Protein AF-A0A524CPV0-F1 (afdb_monomer)

Solvent-accessible surface area (backbone atoms only — not comparable to full-atom values): 11062 Å² total; per-residue (Å²): 142,89,90,73,69,75,62,56,61,56,50,55,53,49,52,54,52,52,51,53,51,54,52,50,52,50,54,50,50,54,52,50,51,52,52,53,50,51,51,52,55,52,51,60,71,55,49,36,41,28,44,45,95,87,74,49,81,40,80,64,57,71,67,57,53,31,51,49,45,33,73,59,44,66,49,53,72,68,60,28,48,54,52,38,51,54,44,51,52,50,51,47,72,65,69,54,68,67,39,42,65,68,58,52,46,52,49,47,39,52,51,30,48,78,70,69,35,55,70,40,26,50,55,60,51,82,81,66,77,59,66,68,61,53,48,44,44,73,74,73,44,78,87,86,46,97,84,61,71,91,43,74,65,52,53,51,50,52,54,49,29,51,33,34,34,50,46,34,48,63,68,71,41,51,78,64,57,34,45,35,39,76,72,64,78,39,85,76,81,68,47,51,110

pLDDT: mean 80.98, std 14.91, range [44.5, 97.94]

Nearest PDB structures (foldseek):
  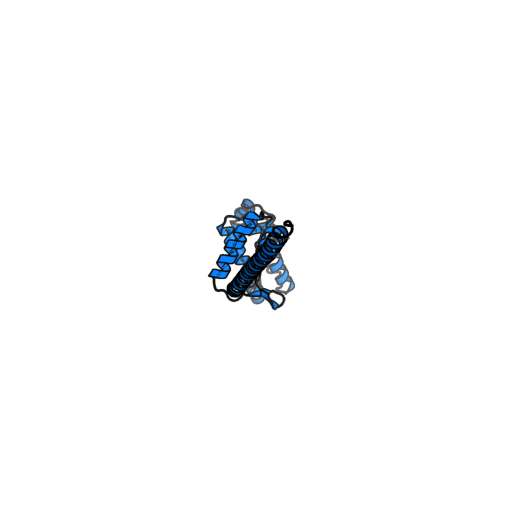7p3q-assembly1_A  TM=7.622E-01  e=7.098E-03  Streptomyces coelicolor A3(2)
  8p2c-assembly1_C  TM=4.695E-01  e=2.836E-04  Segatella copri
  5olk-assembly1_D  TM=5.470E-01  e=2.472E-03  Leeuwenhoekiella blandensis MED217

Radius of gyration: 30.51 Å; Cα contacts (8 Å, |Δi|>4): 135; chains: 1; bounding box: 68×46×102 Å

Mean predicted aligned error: 12.58 Å

Foldseek 3Di:
DDDDPPPVVVVVVVVVVVVVVVVVVVVVVVVVVVVVVVVVVVVQVLFAWEQEPVRDTDTDDLVVQLVCLCVQQVDDSVVSVVLSVVLRVCRSVVPDRYHYPVRSLVSSLVSCVVVVVVLSSLSSDDFFDDPVVLVCCVPVNDPPDPPDDSDPVSSVLVRLLSSLLSCCLSPVDDPVRSVCCVVVVDPDPPSSD

Structure (mmCIF, N/CA/C/O backbone):
data_AF-A0A524CPV0-F1
#
_entry.id   AF-A0A524CPV0-F1
#
loop_
_atom_site.group_PDB
_atom_site.id
_atom_site.type_symbol
_atom_site.label_atom_id
_atom_site.label_alt_id
_atom_site.label_comp_id
_atom_site.label_asym_id
_atom_site.label_entity_id
_atom_site.label_seq_id
_atom_site.pdbx_PDB_ins_code
_atom_site.Cartn_x
_atom_site.Cartn_y
_atom_site.Cartn_z
_atom_site.occupancy
_atom_site.B_iso_or_equiv
_atom_site.auth_seq_id
_atom_site.auth_comp_id
_atom_site.auth_asym_id
_atom_site.auth_atom_id
_atom_site.pdbx_PDB_model_num
ATOM 1 N N . MET A 1 1 ? -42.363 32.322 75.147 1.00 44.50 1 MET A N 1
ATOM 2 C CA . MET A 1 1 ? -41.280 31.380 74.789 1.00 44.50 1 MET A CA 1
ATOM 3 C C . MET A 1 1 ? -41.811 30.472 73.700 1.00 44.50 1 MET A C 1
ATOM 5 O O . MET A 1 1 ? -42.771 29.790 74.004 1.00 44.50 1 MET A O 1
ATOM 9 N N . ASN A 1 2 ? -41.308 30.549 72.462 1.00 46.34 2 ASN A N 1
ATOM 10 C CA . ASN A 1 2 ? -41.361 29.495 71.426 1.00 46.34 2 ASN A CA 1
ATOM 11 C C . ASN A 1 2 ? -40.949 30.107 70.079 1.00 46.34 2 ASN A C 1
ATOM 13 O O . ASN A 1 2 ? -41.699 30.888 69.506 1.00 46.34 2 ASN A O 1
ATOM 17 N N . GLY A 1 3 ? -39.752 29.781 69.579 1.00 48.81 3 GLY A N 1
ATOM 18 C CA . GLY A 1 3 ? -39.298 30.312 68.287 1.00 48.81 3 GLY A CA 1
ATOM 19 C C . GLY A 1 3 ? -37.963 29.802 67.737 1.00 48.81 3 GLY A C 1
ATOM 20 O O . GLY A 1 3 ? -37.448 30.411 66.809 1.00 48.81 3 GLY A O 1
ATOM 21 N N . LEU A 1 4 ? -37.377 28.720 68.271 1.00 49.88 4 LEU A N 1
ATOM 22 C CA . LEU A 1 4 ? -36.038 28.260 67.847 1.00 49.88 4 LEU A CA 1
ATOM 23 C C . LEU A 1 4 ? -35.963 26.821 67.302 1.00 49.88 4 LEU A C 1
ATOM 25 O O . LEU A 1 4 ? -34.918 26.430 66.793 1.00 49.88 4 LEU A O 1
ATOM 29 N N . LEU A 1 5 ? -37.051 26.044 67.313 1.00 52.97 5 LEU A N 1
ATOM 30 C CA . LEU A 1 5 ? -37.027 24.642 66.858 1.00 52.97 5 LEU A CA 1
ATOM 31 C C . LEU A 1 5 ? -37.153 24.370 65.334 1.00 52.97 5 LEU A C 1
ATOM 33 O O . LEU A 1 5 ? -36.622 23.346 64.907 1.00 52.97 5 LEU A O 1
ATOM 37 N N . PRO A 1 6 ? -37.749 25.215 64.460 1.00 53.03 6 PRO A N 1
ATOM 38 C CA . PRO A 1 6 ? -37.909 24.839 63.043 1.00 53.03 6 PRO A CA 1
ATOM 39 C C . PRO A 1 6 ? -36.618 24.885 62.203 1.00 53.03 6 PRO A C 1
ATOM 41 O O . PRO A 1 6 ? -36.512 24.203 61.184 1.00 53.03 6 PRO A O 1
ATOM 44 N N . ARG A 1 7 ? -35.622 25.692 62.601 1.00 49.78 7 ARG A N 1
ATOM 45 C CA . ARG A 1 7 ? -34.433 25.969 61.769 1.00 49.78 7 ARG A CA 1
ATOM 46 C C . ARG A 1 7 ? -33.365 24.873 61.850 1.00 49.78 7 ARG A C 1
ATOM 48 O O . ARG A 1 7 ? -32.781 24.540 60.822 1.00 49.78 7 ARG A O 1
ATOM 55 N N . LEU A 1 8 ? -33.164 24.263 63.021 1.00 45.78 8 LEU A N 1
ATOM 56 C CA . LEU A 1 8 ? -32.175 23.192 63.228 1.00 45.78 8 LEU A CA 1
ATOM 57 C C . LEU A 1 8 ? -32.557 21.888 62.503 1.00 45.78 8 LEU A C 1
ATOM 59 O O . LEU A 1 8 ? -31.726 21.323 61.795 1.00 45.78 8 LEU A O 1
ATOM 63 N N . LEU A 1 9 ? -33.834 21.487 62.551 1.00 48.59 9 LEU A N 1
ATOM 64 C CA . LEU A 1 9 ? -34.352 20.316 61.820 1.00 48.59 9 LEU A CA 1
ATOM 65 C C . LEU A 1 9 ? -34.214 20.461 60.293 1.00 48.59 9 LEU A C 1
ATOM 67 O O . LEU A 1 9 ? -33.937 19.490 59.590 1.00 48.59 9 LEU A O 1
ATOM 71 N N . SER A 1 10 ? -34.368 21.680 59.764 1.00 49.94 10 SER A N 1
ATOM 72 C CA . SER A 1 10 ? -34.202 21.954 58.330 1.00 49.94 10 SER A CA 1
ATOM 73 C C . SER A 1 10 ? -32.736 21.901 57.870 1.00 49.94 10 SER A C 1
ATOM 75 O O . SER A 1 10 ? -32.464 21.499 56.739 1.00 49.94 10 SER A O 1
ATOM 77 N N . PHE A 1 11 ? -31.788 22.244 58.750 1.00 49.47 11 PHE A N 1
ATOM 78 C CA . PHE A 1 11 ? -30.349 22.230 58.469 1.00 49.47 11 PHE A CA 1
ATOM 79 C C . PHE A 1 11 ? -29.758 20.813 58.522 1.00 49.47 11 PHE A C 1
ATOM 81 O O . PHE A 1 11 ? -29.038 20.417 57.603 1.00 49.47 11 PHE A O 1
ATOM 88 N N . GLU A 1 12 ? -30.111 20.013 59.535 1.00 50.12 12 GLU A N 1
ATOM 89 C CA . GLU A 1 12 ? -29.655 18.617 59.644 1.00 50.12 12 GLU A CA 1
ATOM 90 C C . GLU A 1 12 ? -30.159 17.748 58.486 1.00 50.12 12 GLU A C 1
ATOM 92 O O . GLU A 1 12 ? -29.403 16.951 57.921 1.00 50.12 12 GLU A O 1
ATOM 97 N N . ASN A 1 13 ? -31.413 17.951 58.069 1.00 51.59 13 ASN A N 1
ATOM 98 C CA . ASN A 1 13 ? -31.985 17.251 56.921 1.00 51.59 13 ASN A CA 1
ATOM 99 C C . ASN A 1 13 ? -31.298 17.635 55.601 1.00 51.59 13 ASN A C 1
ATOM 101 O O . ASN A 1 13 ? -31.148 16.786 54.723 1.00 51.59 13 ASN A O 1
ATOM 105 N N . ASN A 1 14 ? -30.820 18.876 55.459 1.00 52.41 14 ASN A N 1
ATOM 106 C CA . ASN A 1 14 ? -30.097 19.323 54.265 1.00 52.41 14 ASN A CA 1
ATOM 107 C C . ASN A 1 14 ? -28.662 18.766 54.202 1.00 52.41 14 ASN A C 1
ATOM 109 O O . ASN A 1 14 ? -28.207 18.363 53.130 1.00 52.41 14 ASN A O 1
ATOM 113 N N . CYS A 1 15 ? -27.962 18.672 55.340 1.00 53.62 15 CYS A N 1
ATOM 114 C CA . CYS A 1 15 ? -26.638 18.041 55.419 1.00 53.62 15 CYS A CA 1
ATOM 115 C C . CYS A 1 15 ? -26.692 16.531 55.141 1.00 53.62 15 CYS A C 1
ATOM 117 O O . CYS A 1 15 ? -25.890 16.035 54.348 1.00 53.62 15 CYS A O 1
ATOM 119 N N . LYS A 1 16 ? -27.671 15.806 55.705 1.00 59.03 16 LYS A N 1
ATOM 120 C CA . LYS A 1 16 ? -27.870 14.371 55.417 1.00 59.03 16 LYS A CA 1
ATOM 121 C C . LYS A 1 16 ? -28.195 14.122 53.939 1.00 59.03 16 LYS A C 1
ATOM 123 O O . LYS A 1 16 ? -27.645 13.205 53.333 1.00 59.03 16 LYS A O 1
ATOM 128 N N . LYS A 1 17 ? -29.025 14.978 53.329 1.00 59.19 17 LYS A N 1
ATOM 129 C CA . LYS A 1 17 ? -29.393 14.881 51.906 1.00 59.19 17 LYS A CA 1
ATOM 130 C C . LYS A 1 17 ? -28.212 15.187 50.974 1.00 59.19 17 LYS A C 1
ATOM 132 O O . LYS A 1 17 ? -28.037 14.485 49.983 1.00 59.19 17 LYS A O 1
ATOM 137 N N . LYS A 1 18 ? -27.359 16.166 51.309 1.00 58.22 18 LYS A N 1
ATOM 138 C CA . LY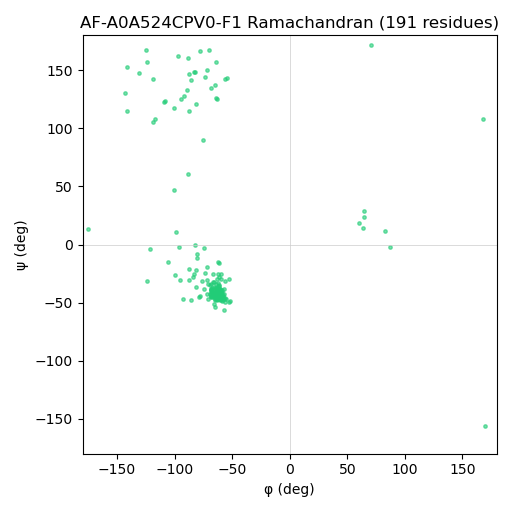S A 1 18 ? -26.103 16.437 50.577 1.00 58.22 18 LYS A CA 1
ATOM 139 C C . LYS A 1 18 ? -25.094 15.287 50.682 1.00 58.22 18 LYS A C 1
ATOM 141 O O . LYS A 1 18 ? -24.486 14.943 49.671 1.00 58.22 18 LYS A O 1
ATOM 146 N N . GLY A 1 19 ? -24.947 14.671 51.860 1.00 64.81 19 GLY A N 1
ATOM 147 C CA . GLY A 1 19 ? -24.072 13.506 52.057 1.00 64.81 19 GLY A CA 1
ATOM 148 C C . GLY A 1 19 ? -24.491 12.302 51.208 1.00 64.81 19 GLY A C 1
ATOM 149 O O . GLY A 1 19 ? -23.663 11.715 50.518 1.00 64.81 19 GLY A O 1
ATOM 150 N N . PHE A 1 20 ? -25.794 12.008 51.165 1.00 70.00 20 PHE A N 1
ATOM 151 C CA . PHE A 1 20 ? -26.343 10.908 50.366 1.00 70.00 20 PHE A CA 1
ATOM 152 C C . PHE A 1 20 ? -26.171 11.117 48.850 1.00 70.00 20 PHE A C 1
ATOM 154 O O . PHE A 1 20 ? -25.871 10.175 48.118 1.00 70.00 20 PHE A O 1
ATOM 161 N N . ILE A 1 21 ? -26.309 12.359 48.368 1.00 67.56 21 ILE A N 1
ATOM 162 C CA . ILE A 1 21 ? -26.078 12.698 46.954 1.00 67.56 21 ILE A CA 1
ATOM 163 C C . ILE A 1 21 ? -24.599 12.515 46.582 1.00 67.56 21 ILE A C 1
ATOM 165 O O . ILE A 1 21 ? -24.310 11.921 45.546 1.00 67.56 21 ILE A O 1
ATOM 169 N N . MET A 1 22 ? -23.662 12.961 47.424 1.00 64.38 22 MET A N 1
ATOM 170 C CA . MET A 1 22 ? -22.224 12.761 47.184 1.00 64.38 22 MET A CA 1
ATOM 171 C C . MET A 1 22 ? -21.831 11.275 47.163 1.00 64.38 22 MET A C 1
ATOM 173 O O . MET A 1 22 ? -21.023 10.862 46.328 1.00 64.38 22 MET A O 1
ATOM 177 N N . GLU A 1 23 ? -22.429 10.454 48.029 1.00 71.62 23 GLU A N 1
ATOM 178 C CA . GLU A 1 23 ? -22.197 9.004 48.066 1.00 71.62 23 GLU A CA 1
ATOM 179 C C . GLU A 1 23 ? -22.752 8.285 46.820 1.00 71.62 23 GLU A C 1
ATOM 181 O O . GLU A 1 23 ? -22.125 7.378 46.272 1.00 71.62 23 GLU A O 1
ATOM 186 N N . LEU A 1 24 ? -23.913 8.714 46.316 1.00 66.31 24 LEU A N 1
ATOM 187 C CA . LEU A 1 24 ? -24.470 8.196 45.064 1.00 66.31 24 LEU A CA 1
ATOM 188 C C . LEU A 1 24 ? -23.620 8.587 43.852 1.00 66.31 24 LEU A C 1
ATOM 190 O O . LEU A 1 24 ? -23.355 7.739 43.002 1.00 66.31 24 LEU A O 1
ATOM 194 N N . VAL A 1 25 ? -23.157 9.838 43.779 1.00 67.25 25 VAL A N 1
ATOM 195 C CA . VAL A 1 25 ? -22.294 10.315 42.684 1.00 67.25 25 VAL A CA 1
ATOM 196 C C . VAL A 1 25 ? -20.962 9.563 42.667 1.00 67.25 25 VAL A C 1
ATOM 198 O O . VAL A 1 25 ? -20.509 9.145 41.603 1.00 67.25 25 VAL A O 1
ATOM 201 N N . SER A 1 26 ? -20.359 9.324 43.833 1.00 67.44 26 SER A N 1
ATOM 202 C CA . SER A 1 26 ? -19.118 8.545 43.940 1.00 67.44 26 SER A CA 1
ATOM 203 C C . SER A 1 26 ? -19.321 7.083 43.534 1.00 67.44 26 SER A C 1
ATOM 205 O O . SER A 1 26 ? -18.565 6.590 42.700 1.00 67.44 26 SER A O 1
ATOM 207 N N . LYS A 1 27 ? -20.396 6.421 43.983 1.00 71.69 27 LYS A N 1
ATOM 208 C CA . LYS A 1 27 ? -20.749 5.052 43.549 1.00 71.69 27 LYS A CA 1
ATOM 209 C C . LYS A 1 27 ? -21.039 4.947 42.047 1.00 71.69 27 LYS A C 1
ATOM 211 O O . LYS A 1 27 ? -20.716 3.932 41.429 1.00 71.69 27 LYS A O 1
ATOM 216 N N . VAL A 1 28 ? -21.651 5.970 41.447 1.00 69.94 28 VAL A N 1
ATOM 217 C CA . VAL A 1 28 ? -21.889 6.034 39.994 1.00 69.94 28 VAL A CA 1
ATOM 218 C C . VAL A 1 28 ? -20.571 6.201 39.237 1.00 69.94 28 VAL A C 1
ATOM 220 O O . VAL A 1 28 ? -20.336 5.466 38.278 1.00 69.94 28 VAL A O 1
ATOM 223 N N . ASN A 1 29 ? -19.686 7.093 39.688 1.00 65.75 29 ASN A N 1
ATOM 224 C CA . ASN A 1 29 ? -18.366 7.280 39.080 1.00 65.75 29 ASN A CA 1
ATOM 225 C C . ASN A 1 29 ? -17.487 6.030 39.199 1.00 65.75 29 ASN A C 1
ATOM 227 O O . ASN A 1 29 ? -16.811 5.673 38.241 1.00 65.75 29 ASN A O 1
ATOM 231 N N . GLU A 1 30 ? -17.540 5.328 40.329 1.00 67.56 30 GLU A N 1
ATOM 232 C CA . GLU A 1 30 ? -16.767 4.107 40.570 1.00 67.56 30 GLU A CA 1
ATOM 233 C C . GLU A 1 30 ? -17.276 2.911 39.741 1.00 67.56 30 GLU A C 1
ATOM 235 O O . GLU A 1 30 ? -16.500 2.078 39.271 1.00 67.56 30 GLU A O 1
ATOM 240 N N . LYS A 1 31 ? -18.592 2.833 39.497 1.00 62.12 31 LYS A N 1
ATOM 241 C CA . LYS A 1 31 ? -19.161 1.872 38.537 1.00 62.12 31 LYS A CA 1
ATOM 242 C C . LYS A 1 31 ? -18.760 2.202 37.102 1.00 62.12 31 LYS A C 1
ATOM 244 O O . LYS A 1 31 ? -18.443 1.288 36.340 1.00 62.12 31 LYS A O 1
ATOM 249 N N . LYS A 1 32 ? -18.765 3.487 36.739 1.00 59.69 32 LYS A N 1
ATOM 250 C CA . LYS A 1 32 ? -18.382 3.951 35.403 1.00 59.69 32 LYS A CA 1
ATOM 251 C C . LYS A 1 32 ? -16.903 3.664 35.125 1.00 59.69 32 LYS A C 1
ATOM 253 O O . LYS A 1 32 ? -16.606 3.027 34.117 1.00 59.69 32 LYS A O 1
ATOM 258 N N . SER A 1 33 ? -16.012 3.979 36.065 1.00 65.12 33 SER A N 1
ATOM 259 C CA . SER A 1 33 ? -14.576 3.697 35.942 1.00 65.12 33 SER A CA 1
ATOM 260 C C . SER A 1 33 ? -14.275 2.198 35.836 1.00 65.12 33 SER A C 1
ATOM 262 O O . SER A 1 33 ? -13.519 1.794 34.957 1.00 65.12 33 SER A O 1
ATOM 264 N N . LYS A 1 34 ? -14.934 1.346 36.636 1.00 63.19 34 LYS A N 1
ATOM 265 C CA . LYS A 1 34 ? -14.804 -0.120 36.519 1.00 63.19 34 LYS A CA 1
ATOM 266 C C . LYS A 1 34 ? -15.293 -0.659 35.176 1.00 63.19 34 LYS A C 1
ATOM 268 O O . LYS A 1 34 ? -14.698 -1.593 34.644 1.00 63.19 34 LYS A O 1
ATOM 273 N N . SER A 1 35 ? -16.370 -0.096 34.625 1.00 59.09 35 SER A N 1
ATOM 274 C CA . SER A 1 35 ? -16.878 -0.501 33.309 1.00 59.09 35 SER A CA 1
ATOM 275 C C . SER A 1 35 ? -15.932 -0.097 32.174 1.00 59.09 35 SER A C 1
ATOM 277 O O . SER A 1 35 ? -15.693 -0.897 31.272 1.00 59.09 35 SER A O 1
ATOM 279 N N . GLU A 1 36 ? -15.326 1.089 32.257 1.00 62.25 36 GLU A N 1
ATOM 280 C CA . GLU A 1 36 ? -14.335 1.587 31.297 1.00 62.25 36 GLU A CA 1
ATOM 281 C C . GLU A 1 36 ? -13.025 0.785 31.374 1.00 62.25 36 GLU A C 1
ATOM 283 O O . GLU A 1 36 ? -12.454 0.422 30.346 1.00 62.25 36 GLU A O 1
ATOM 288 N N . GLU A 1 37 ? -12.580 0.420 32.579 1.00 63.69 37 GLU A N 1
ATOM 289 C CA . GLU A 1 37 ? -11.396 -0.416 32.797 1.00 63.69 37 GLU A CA 1
ATOM 290 C C . GLU A 1 37 ? -11.599 -1.856 32.294 1.00 63.69 37 GLU A C 1
ATOM 292 O O . GLU A 1 37 ? -10.725 -2.419 31.629 1.00 63.69 37 GLU A O 1
ATOM 297 N N . PHE A 1 38 ? -12.778 -2.439 32.535 1.00 60.22 38 PHE A N 1
ATOM 298 C CA . PHE A 1 38 ? -13.139 -3.765 32.031 1.00 60.22 38 PHE A CA 1
ATOM 299 C C . PHE A 1 38 ? -13.233 -3.796 30.497 1.00 60.22 38 PHE A C 1
ATOM 301 O O . PHE A 1 38 ? -12.657 -4.686 29.866 1.00 60.22 38 PHE A O 1
ATOM 308 N N . GLN A 1 39 ? -13.892 -2.801 29.891 1.00 58.00 39 GLN A N 1
ATOM 309 C CA . GLN A 1 39 ? -13.963 -2.627 28.433 1.00 58.00 39 GLN A CA 1
ATOM 310 C C . GLN A 1 39 ? -12.565 -2.441 27.825 1.00 58.00 39 GLN A C 1
ATOM 312 O O . GLN A 1 39 ? -12.220 -3.105 26.851 1.00 58.00 39 GLN A O 1
ATOM 317 N N . SER A 1 40 ? -11.719 -1.613 28.446 1.00 60.81 40 SER A N 1
ATOM 318 C CA . SER A 1 40 ? -10.326 -1.390 28.035 1.00 60.81 40 SER A CA 1
ATOM 319 C C . SER A 1 40 ? -9.494 -2.676 28.071 1.00 60.81 40 SER A C 1
ATOM 321 O O . SER A 1 40 ? -8.737 -2.955 27.141 1.00 60.81 40 SER A O 1
ATOM 323 N N . LYS A 1 41 ? -9.661 -3.511 29.104 1.00 59.47 41 LYS A N 1
ATOM 324 C CA . LYS A 1 41 ? -8.967 -4.802 29.213 1.00 59.47 41 LYS A CA 1
ATOM 325 C C . LYS A 1 41 ? -9.420 -5.803 28.146 1.00 59.47 41 LYS A C 1
ATOM 327 O O . LYS A 1 41 ? -8.579 -6.499 27.585 1.00 59.47 41 LYS A O 1
ATOM 332 N N . TYR A 1 42 ? -10.717 -5.862 27.847 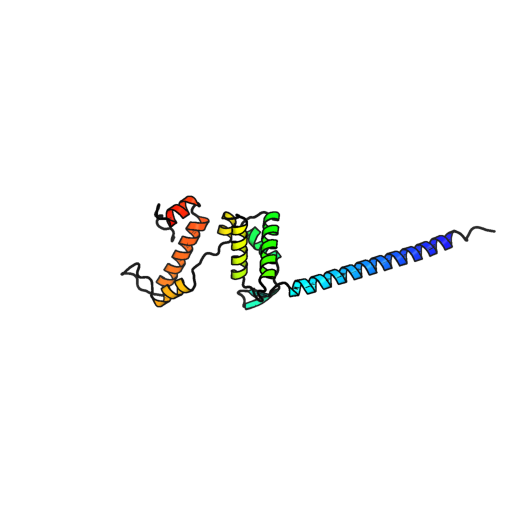1.00 60.31 42 TYR A N 1
ATOM 333 C CA . TYR A 1 42 ? -11.246 -6.735 26.795 1.00 60.31 42 TYR A CA 1
ATOM 334 C C . TYR A 1 42 ? -10.795 -6.282 25.401 1.00 60.31 42 TYR A C 1
ATOM 336 O O . TYR A 1 42 ? -10.299 -7.095 24.625 1.00 60.31 42 TYR A O 1
ATOM 344 N N . LEU A 1 43 ? -10.870 -4.980 25.109 1.00 59.09 43 LEU A N 1
ATOM 345 C CA . LEU A 1 43 ? -10.403 -4.405 23.843 1.00 59.09 43 LEU A CA 1
ATOM 346 C C . LEU A 1 43 ? -8.904 -4.639 23.617 1.00 59.09 43 LEU A C 1
ATOM 348 O O . LEU A 1 43 ? -8.503 -4.965 22.503 1.00 59.09 43 LEU A O 1
ATOM 352 N N . LYS A 1 44 ? -8.081 -4.561 24.671 1.00 60.47 44 LYS A N 1
ATOM 353 C CA . LYS A 1 44 ? -6.647 -4.896 24.596 1.00 60.47 44 LYS A CA 1
ATOM 354 C C . LYS A 1 44 ? -6.377 -6.351 24.204 1.00 60.47 44 LYS A C 1
ATOM 356 O O . LYS A 1 44 ? -5.339 -6.611 23.614 1.00 60.47 44 LYS A O 1
ATOM 361 N N . ASN A 1 45 ? -7.285 -7.275 24.519 1.00 63.56 45 ASN A N 1
ATOM 362 C CA . ASN A 1 45 ? -7.138 -8.689 24.167 1.00 63.56 45 ASN A CA 1
ATOM 363 C C . ASN A 1 45 ? -7.697 -9.027 22.776 1.00 63.56 45 ASN A C 1
ATOM 365 O O . ASN A 1 45 ? -7.329 -10.058 22.221 1.00 63.56 45 ASN A O 1
ATOM 369 N N . LEU A 1 46 ? -8.591 -8.197 22.228 1.00 67.69 46 LEU A N 1
ATOM 370 C CA . LEU A 1 46 ? -9.149 -8.386 20.884 1.00 67.69 46 LEU A CA 1
ATOM 371 C C . LEU A 1 46 ? -8.249 -7.816 19.784 1.00 67.69 46 LEU A C 1
ATOM 373 O O . LEU A 1 46 ? -8.313 -8.271 18.645 1.00 67.69 46 LEU A O 1
ATOM 377 N N . LEU A 1 47 ? -7.454 -6.795 20.104 1.00 75.56 47 LEU A N 1
ATOM 378 C CA . LEU A 1 47 ? -6.598 -6.129 19.132 1.00 75.56 47 LEU A CA 1
ATOM 379 C C . LEU A 1 47 ? -5.222 -6.812 19.066 1.00 75.56 47 LEU A C 1
ATOM 381 O O . LEU A 1 47 ? -4.616 -7.059 20.110 1.00 75.56 47 LEU A O 1
ATOM 385 N N . PRO A 1 48 ? -4.703 -7.104 17.860 1.00 77.94 48 PRO A N 1
ATOM 386 C CA . PRO A 1 48 ? -3.399 -7.739 17.711 1.00 77.94 48 PRO A CA 1
ATOM 387 C C . PRO A 1 48 ? -2.254 -6.804 18.097 1.00 77.94 48 PRO A C 1
ATOM 389 O O . PRO A 1 48 ? -2.417 -5.588 18.220 1.00 77.94 48 PRO A O 1
ATOM 392 N N . GLN A 1 49 ? -1.059 -7.370 18.237 1.00 80.62 49 GLN A N 1
ATOM 393 C CA . GLN A 1 49 ? 0.157 -6.567 18.325 1.00 80.62 49 GLN A CA 1
ATOM 394 C C . GLN A 1 49 ? 0.650 -6.198 16.925 1.00 80.62 49 GLN A C 1
ATOM 396 O O . GLN A 1 49 ? 0.468 -6.951 15.963 1.00 80.62 49 GLN A O 1
ATOM 401 N N . VAL A 1 50 ? 1.278 -5.029 16.811 1.00 80.00 50 VAL A N 1
ATOM 402 C CA . VAL A 1 50 ? 1.854 -4.537 15.558 1.00 80.00 50 VAL A CA 1
ATOM 403 C C . VAL A 1 50 ? 3.370 -4.569 15.649 1.00 80.00 50 VAL A C 1
ATOM 405 O O . VAL A 1 50 ? 3.945 -3.924 16.526 1.00 80.00 50 VAL A O 1
ATOM 408 N N . PHE A 1 51 ? 4.004 -5.276 14.717 1.00 78.94 51 PHE A N 1
ATOM 409 C CA . PHE A 1 51 ? 5.442 -5.210 14.489 1.00 78.94 51 PHE A CA 1
ATOM 410 C C . PHE A 1 51 ? 5.762 -3.996 13.633 1.00 78.94 51 PHE A C 1
ATOM 412 O O . PHE A 1 51 ? 5.283 -3.865 12.499 1.00 78.94 51 PHE A O 1
ATOM 419 N N . ARG A 1 52 ? 6.582 -3.102 14.172 1.00 77.00 52 ARG A N 1
ATOM 420 C CA . ARG A 1 52 ? 7.111 -1.987 13.396 1.00 77.00 52 ARG A CA 1
ATOM 421 C C . ARG A 1 52 ? 8.394 -2.385 12.694 1.00 77.00 52 ARG A C 1
ATOM 423 O O . ARG A 1 52 ? 9.098 -3.308 13.093 1.00 77.00 52 ARG A O 1
ATOM 430 N N . THR A 1 53 ? 8.724 -1.606 11.675 1.00 67.44 53 THR A N 1
ATOM 431 C CA . THR A 1 53 ? 9.983 -1.706 10.938 1.00 67.44 53 THR A CA 1
ATOM 432 C C . THR A 1 53 ? 11.209 -1.499 11.838 1.00 67.44 53 THR A C 1
ATOM 434 O O . THR A 1 53 ? 12.269 -2.030 11.542 1.00 67.44 53 THR A O 1
ATOM 437 N N . GLU A 1 54 ? 11.058 -0.773 12.952 1.00 70.38 54 GLU A N 1
ATOM 438 C CA . GLU A 1 54 ? 12.102 -0.521 13.962 1.00 70.38 54 GLU A CA 1
ATOM 439 C C . GLU A 1 54 ? 12.393 -1.747 14.858 1.00 70.38 54 GLU A C 1
ATOM 441 O O . GLU A 1 54 ? 13.305 -1.711 15.679 1.00 70.38 54 GLU A O 1
ATOM 446 N N . GLY A 1 55 ? 11.652 -2.850 14.685 1.00 70.38 55 GLY A N 1
ATOM 447 C CA . GLY A 1 55 ? 11.848 -4.106 15.415 1.00 70.38 55 GLY A CA 1
ATOM 448 C C . GLY A 1 55 ? 11.109 -4.188 16.754 1.00 70.38 55 GLY A C 1
ATOM 449 O O . GLY A 1 55 ? 11.155 -5.229 17.410 1.00 70.38 55 GLY A O 1
ATOM 450 N N . ASP A 1 56 ? 10.398 -3.135 17.160 1.00 80.81 56 ASP A N 1
ATOM 451 C CA . ASP A 1 56 ? 9.570 -3.113 18.361 1.00 80.81 56 ASP A CA 1
ATOM 452 C C . ASP A 1 56 ? 8.136 -3.617 18.103 1.00 80.81 56 ASP A C 1
ATOM 454 O O . ASP A 1 56 ? 7.540 -3.430 17.035 1.00 80.81 56 ASP A O 1
ATOM 458 N N . MET A 1 57 ? 7.567 -4.267 19.124 1.00 80.12 57 MET A N 1
ATOM 459 C CA . MET A 1 57 ? 6.148 -4.620 19.174 1.00 80.12 57 MET A CA 1
ATOM 460 C C . MET A 1 57 ? 5.381 -3.548 19.932 1.00 80.12 57 MET A C 1
ATOM 462 O O . MET A 1 57 ? 5.681 -3.245 21.088 1.00 80.12 57 MET A O 1
ATOM 466 N N . VAL A 1 58 ? 4.347 -3.008 19.294 1.00 83.94 58 VAL A N 1
ATOM 467 C CA . VAL A 1 58 ? 3.468 -2.010 19.905 1.00 83.94 58 VAL A CA 1
ATOM 468 C C . VAL A 1 58 ? 2.017 -2.456 19.879 1.00 83.94 58 VAL A C 1
ATOM 470 O O . VAL A 1 58 ? 1.593 -3.245 19.035 1.00 83.94 58 VAL A O 1
ATOM 473 N N . ASN A 1 59 ? 1.224 -1.887 20.783 1.00 81.94 59 ASN A N 1
ATOM 474 C CA . ASN A 1 59 ? -0.220 -2.073 20.757 1.00 81.94 59 ASN A CA 1
ATOM 475 C C . ASN A 1 59 ? -0.811 -1.452 19.485 1.00 81.94 59 ASN A C 1
ATOM 477 O O . ASN A 1 59 ? -0.443 -0.338 19.095 1.00 81.94 59 ASN A O 1
ATOM 481 N N . PHE A 1 60 ? -1.747 -2.167 18.864 1.00 84.12 60 PHE A N 1
ATOM 482 C CA . PHE A 1 60 ? -2.499 -1.669 17.722 1.00 84.12 60 PHE A CA 1
ATOM 483 C C . PHE A 1 60 ? -3.352 -0.457 18.120 1.00 84.12 60 PHE A C 1
ATOM 485 O O . PHE A 1 60 ? -4.139 -0.515 19.065 1.00 84.12 60 PHE A O 1
ATOM 492 N N . ASP A 1 61 ? -3.189 0.647 17.390 1.00 88.00 61 ASP A N 1
ATOM 493 C CA . ASP A 1 61 ? -3.958 1.878 17.580 1.00 88.00 61 ASP A CA 1
ATOM 494 C C . ASP A 1 61 ? -4.744 2.198 16.297 1.00 88.00 61 ASP A C 1
ATOM 496 O O . ASP A 1 61 ? -4.146 2.681 15.327 1.00 88.00 61 ASP A O 1
ATOM 500 N N . PRO A 1 62 ? -6.074 1.978 16.280 1.00 87.88 62 PRO A N 1
ATOM 501 C CA . PRO A 1 62 ? -6.935 2.301 15.141 1.00 87.88 62 PRO A CA 1
ATOM 502 C C . PRO A 1 62 ? -6.810 3.748 14.654 1.00 87.88 62 PRO A C 1
ATOM 504 O O . PRO A 1 62 ? -6.971 4.025 13.466 1.00 87.88 62 PRO A O 1
ATOM 507 N N . ARG A 1 63 ? -6.486 4.688 15.553 1.00 91.69 63 ARG A N 1
ATOM 508 C CA . ARG A 1 63 ? -6.388 6.115 15.214 1.00 91.69 63 ARG A CA 1
ATOM 509 C C . ARG A 1 63 ? -5.278 6.380 14.204 1.00 91.69 63 ARG A C 1
ATOM 511 O O . ARG A 1 63 ? -5.400 7.303 13.405 1.00 91.69 63 ARG A O 1
ATOM 518 N N . LYS A 1 64 ? -4.221 5.561 14.204 1.00 92.88 64 LYS A N 1
ATOM 519 C CA . LYS A 1 64 ? -3.126 5.672 13.232 1.00 92.88 64 LYS A CA 1
ATOM 520 C C . LYS A 1 64 ? -3.569 5.312 11.816 1.00 92.88 64 LYS A C 1
ATOM 522 O O . LYS A 1 64 ? -3.097 5.941 10.876 1.00 92.88 64 LYS A O 1
ATOM 527 N N . ILE A 1 65 ? -4.493 4.359 11.673 1.00 95.06 65 ILE A N 1
ATOM 528 C CA . ILE A 1 65 ? -5.068 3.990 10.373 1.00 95.06 65 ILE A CA 1
ATOM 529 C C . ILE A 1 65 ? -5.860 5.171 9.823 1.00 95.06 65 ILE A C 1
ATOM 531 O O . ILE A 1 65 ? -5.540 5.659 8.743 1.00 95.06 65 ILE A O 1
ATOM 535 N N . LYS A 1 66 ? -6.800 5.708 10.612 1.00 96.31 66 LYS A N 1
ATOM 536 C CA . LYS A 1 66 ? -7.574 6.897 10.231 1.00 96.31 66 LYS A CA 1
ATOM 537 C C . LYS A 1 66 ? -6.668 8.058 9.813 1.00 96.31 66 LYS A C 1
ATOM 539 O O . LYS A 1 66 ? -6.872 8.659 8.764 1.00 96.31 66 LYS A O 1
ATOM 544 N N . GLN A 1 67 ? -5.665 8.374 10.634 1.00 96.69 67 GLN A N 1
ATOM 545 C CA . GLN A 1 67 ? -4.732 9.470 10.360 1.00 96.69 67 GLN A CA 1
ATOM 546 C C . GLN A 1 67 ? -3.950 9.256 9.062 1.00 96.69 67 GLN A C 1
ATOM 548 O O . GLN A 1 67 ? -3.791 10.203 8.299 1.00 96.69 67 GLN A O 1
ATOM 553 N N . SER A 1 68 ? -3.479 8.034 8.804 1.00 96.81 68 SER A N 1
ATOM 554 C CA . SER A 1 68 ? -2.771 7.697 7.567 1.00 96.81 68 SER A CA 1
ATOM 555 C C . SER A 1 68 ? -3.687 7.805 6.347 1.00 96.81 68 SER A C 1
ATOM 557 O O . SER A 1 68 ? -3.286 8.426 5.366 1.00 96.81 68 SER A O 1
ATOM 559 N N . ILE A 1 69 ? -4.933 7.320 6.429 1.00 97.50 69 ILE A N 1
ATOM 560 C CA . ILE A 1 69 ? -5.926 7.466 5.353 1.00 97.50 69 ILE A CA 1
ATOM 561 C C . ILE A 1 69 ? -6.129 8.948 5.026 1.00 97.50 69 ILE A C 1
ATOM 563 O O . ILE A 1 69 ? -5.887 9.351 3.893 1.00 97.50 69 ILE A O 1
ATOM 567 N N . ILE A 1 70 ? -6.484 9.782 6.009 1.00 97.50 70 ILE A N 1
ATOM 568 C CA . ILE A 1 70 ? -6.733 11.218 5.784 1.00 97.50 70 ILE A CA 1
ATOM 569 C C . ILE A 1 70 ? -5.491 11.909 5.207 1.00 97.50 70 ILE A C 1
ATOM 571 O O . ILE A 1 70 ? -5.592 12.699 4.270 1.00 97.50 70 ILE A O 1
ATOM 575 N N . LYS A 1 71 ? -4.310 11.609 5.758 1.00 97.50 71 LYS A N 1
ATOM 576 C CA . LYS A 1 71 ? -3.054 12.249 5.358 1.00 97.50 71 LYS A CA 1
ATOM 577 C C . LYS A 1 71 ? -2.683 11.953 3.905 1.00 97.50 71 LYS A C 1
ATOM 579 O O . LYS A 1 71 ? -2.187 12.847 3.229 1.00 97.50 71 LYS A O 1
ATOM 584 N N . GLU A 1 72 ? -2.857 10.712 3.461 1.00 95.81 72 GLU A N 1
ATOM 585 C CA . GLU A 1 72 ? -2.354 10.248 2.161 1.00 95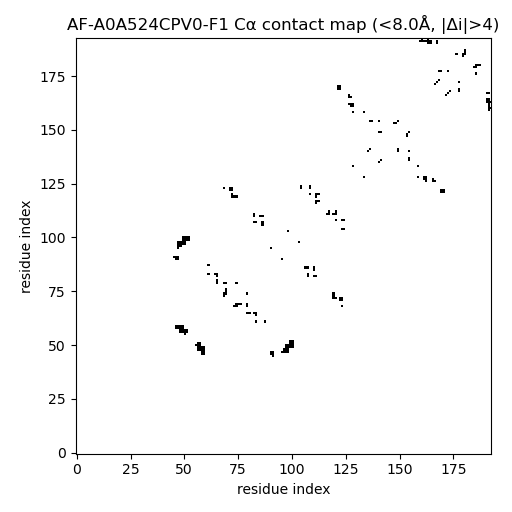.81 72 GLU A CA 1
ATOM 586 C C . GLU A 1 72 ? -3.401 10.328 1.048 1.00 95.81 72 GLU A C 1
ATOM 588 O O . GLU A 1 72 ? -3.047 10.527 -0.109 1.00 95.81 72 GLU A O 1
ATOM 593 N N . THR A 1 73 ? -4.681 10.183 1.390 1.00 95.44 73 THR A N 1
ATOM 594 C CA . THR A 1 73 ? -5.773 10.125 0.404 1.00 95.44 73 THR A CA 1
ATOM 595 C C . THR A 1 73 ? -6.616 11.393 0.343 1.00 95.44 73 THR A C 1
ATOM 597 O O . THR A 1 73 ? -7.373 11.567 -0.602 1.00 95.44 73 THR A O 1
ATOM 600 N N . HIS A 1 74 ? -6.503 12.273 1.344 1.00 94.75 74 HIS A N 1
ATOM 601 C CA . HIS A 1 74 ? -7.357 13.454 1.514 1.00 94.75 74 HIS A CA 1
ATOM 602 C C . HIS A 1 74 ? -8.858 13.154 1.681 1.00 94.75 74 HIS A C 1
ATOM 604 O O . HIS A 1 74 ? -9.677 14.063 1.551 1.00 94.75 74 HIS A O 1
ATOM 610 N N . LEU A 1 75 ? -9.214 11.913 2.033 1.00 95.25 75 LEU A N 1
ATOM 611 C CA . LEU A 1 75 ? -10.569 11.545 2.440 1.00 95.25 75 LEU A CA 1
ATOM 612 C C . LEU A 1 75 ? -11.071 12.417 3.593 1.00 95.25 75 LEU A C 1
ATOM 614 O O . LEU A 1 75 ? -10.327 12.756 4.521 1.00 95.25 75 LEU A O 1
ATOM 618 N N . ASP A 1 76 ? -12.365 12.732 3.555 1.00 96.44 76 ASP A N 1
ATOM 619 C CA . ASP A 1 76 ? -13.028 13.423 4.649 1.00 96.44 76 ASP A CA 1
ATOM 620 C C . ASP A 1 76 ? -13.035 12.557 5.922 1.00 96.44 76 ASP A C 1
ATOM 622 O O . ASP A 1 76 ? -12.923 11.326 5.886 1.00 96.44 76 ASP A O 1
ATOM 626 N N . SER A 1 77 ? -13.162 13.206 7.082 1.00 95.00 77 SER A N 1
ATOM 627 C CA . SER A 1 77 ? -13.079 12.496 8.359 1.00 95.00 77 SER A CA 1
ATOM 628 C C . SER A 1 77 ? -14.177 11.445 8.532 1.00 95.00 77 SER A C 1
ATOM 630 O O . SER A 1 77 ? -13.913 10.445 9.195 1.00 95.00 77 SER A O 1
ATOM 632 N N . GLU A 1 78 ? -15.382 11.664 8.003 1.00 96.31 78 GLU A N 1
ATOM 633 C CA . GLU A 1 78 ? -16.509 10.744 8.180 1.00 96.31 78 GLU A CA 1
ATOM 634 C C . GLU A 1 78 ? -16.283 9.463 7.372 1.00 96.31 78 GLU A C 1
ATOM 636 O O . GLU A 1 78 ? -16.416 8.355 7.900 1.00 96.31 78 GLU A O 1
ATOM 641 N N . SER A 1 79 ? -15.875 9.596 6.112 1.00 96.31 79 SER A N 1
ATOM 642 C CA . SER A 1 79 ? -15.531 8.452 5.266 1.00 96.31 79 SER A CA 1
ATOM 643 C C . SER A 1 79 ? -14.309 7.707 5.806 1.00 96.31 79 SER A C 1
ATOM 645 O O . SER A 1 79 ? -14.329 6.479 5.905 1.00 96.31 79 SER A O 1
ATOM 647 N N . ALA A 1 80 ? -13.275 8.424 6.257 1.00 96.75 80 ALA A N 1
ATOM 648 C CA . ALA A 1 80 ? -12.103 7.808 6.878 1.00 96.75 80 ALA A CA 1
ATOM 649 C C . ALA A 1 80 ? -12.451 7.031 8.163 1.00 96.75 80 ALA A C 1
ATOM 651 O O . ALA A 1 80 ? -11.863 5.974 8.416 1.00 96.75 80 ALA A O 1
ATOM 652 N N . ASP A 1 81 ? -13.411 7.512 8.962 1.00 96.06 81 ASP A N 1
ATOM 653 C CA . ASP A 1 81 ? -13.925 6.791 10.133 1.00 96.06 81 ASP A CA 1
ATOM 654 C C . ASP A 1 81 ? -14.605 5.477 9.728 1.00 96.06 81 ASP A C 1
ATOM 656 O O . ASP A 1 81 ? -14.272 4.424 10.280 1.00 96.06 81 ASP A O 1
ATOM 660 N N . LYS A 1 82 ? -15.488 5.511 8.721 1.00 97.06 82 LYS A N 1
ATOM 661 C CA . LYS A 1 82 ? -16.184 4.315 8.208 1.00 97.06 82 LYS A CA 1
ATOM 662 C C . LYS A 1 82 ? -15.201 3.263 7.691 1.00 97.06 82 LYS A C 1
ATOM 664 O O . LYS A 1 82 ? -15.295 2.093 8.062 1.00 97.06 82 LYS A O 1
ATOM 669 N N . ILE A 1 83 ? -14.220 3.675 6.885 1.00 97.62 83 ILE A N 1
ATOM 670 C CA . ILE A 1 83 ? -13.182 2.772 6.367 1.00 97.62 83 ILE A CA 1
ATOM 671 C C . ILE A 1 83 ? -12.362 2.178 7.515 1.00 97.62 83 ILE A C 1
ATOM 673 O O . ILE A 1 83 ? -12.148 0.965 7.562 1.00 97.62 83 ILE A O 1
ATOM 677 N N . THR A 1 84 ? -11.953 3.005 8.480 1.00 96.12 84 THR A N 1
ATOM 678 C CA . THR A 1 84 ? -11.191 2.544 9.648 1.00 96.12 84 THR A CA 1
ATOM 679 C C . THR A 1 84 ? -11.977 1.509 10.450 1.00 96.12 84 THR A C 1
ATOM 681 O O . THR A 1 84 ? -11.414 0.492 10.852 1.00 96.12 84 THR A O 1
ATOM 684 N N . GLU A 1 85 ? -13.277 1.716 10.657 1.00 95.12 85 GLU A N 1
ATOM 685 C CA . GLU A 1 85 ? -14.129 0.764 11.368 1.00 95.12 85 GLU A CA 1
ATOM 686 C C . GLU A 1 85 ? -14.178 -0.602 10.668 1.00 95.12 85 GLU A C 1
ATOM 688 O O . GLU A 1 85 ? -14.004 -1.637 11.320 1.00 95.12 85 GLU A O 1
ATOM 693 N N . ILE A 1 86 ? -14.360 -0.621 9.345 1.00 96.75 86 ILE A N 1
ATOM 694 C CA . ILE A 1 86 ? -14.384 -1.861 8.556 1.00 96.75 86 ILE A CA 1
ATOM 695 C C . ILE A 1 86 ? -13.036 -2.586 8.657 1.00 96.75 86 ILE A C 1
ATOM 697 O O . ILE A 1 86 ? -13.001 -3.792 8.916 1.00 96.75 86 ILE A O 1
ATOM 701 N N . VAL A 1 87 ? -11.927 -1.854 8.520 1.00 95.88 87 VAL A N 1
ATOM 702 C CA . VAL A 1 87 ? -10.566 -2.402 8.632 1.00 95.88 87 VAL A CA 1
ATOM 703 C C . VAL A 1 87 ? -10.334 -3.022 10.010 1.00 95.88 87 VAL A C 1
ATOM 705 O O . VAL A 1 87 ? -9.860 -4.154 10.106 1.00 95.88 87 VAL A O 1
ATOM 708 N N . VAL A 1 88 ? -10.709 -2.326 11.085 1.00 92.38 88 VAL A N 1
ATOM 709 C CA . VAL A 1 88 ? -10.553 -2.823 12.462 1.00 92.38 88 VAL A CA 1
ATOM 710 C C . VAL A 1 88 ? -11.389 -4.078 12.688 1.00 92.38 88 VAL A C 1
ATOM 712 O O . VAL A 1 88 ? -10.877 -5.061 13.225 1.00 92.38 88 VAL A O 1
ATOM 715 N N . ARG A 1 89 ? -12.653 -4.085 12.248 1.00 91.62 89 ARG A N 1
ATOM 716 C CA . ARG A 1 89 ? -13.515 -5.273 12.336 1.00 91.62 89 ARG A CA 1
ATOM 717 C C . ARG A 1 89 ? -12.896 -6.456 11.597 1.00 91.62 89 ARG A C 1
ATOM 719 O O . ARG A 1 89 ? -12.870 -7.556 12.146 1.00 91.62 89 ARG A O 1
ATOM 726 N N . ARG A 1 90 ? -12.343 -6.232 10.400 1.00 92.50 90 ARG A N 1
ATOM 727 C CA . ARG A 1 90 ? -11.673 -7.276 9.615 1.00 92.50 90 ARG A CA 1
ATOM 728 C C . ARG A 1 90 ? -10.447 -7.824 10.336 1.00 92.50 90 ARG A C 1
ATOM 730 O O . ARG A 1 90 ? -10.332 -9.039 10.482 1.00 92.50 90 ARG A O 1
ATOM 737 N N . ILE A 1 91 ? -9.597 -6.946 10.863 1.00 91.00 91 ILE A N 1
ATOM 738 C CA . ILE A 1 91 ? -8.421 -7.324 11.655 1.00 91.00 91 ILE A CA 1
ATOM 739 C C . ILE A 1 91 ? -8.821 -8.190 12.854 1.00 91.00 91 ILE A C 1
ATOM 741 O O . ILE A 1 91 ? -8.271 -9.276 13.020 1.00 91.00 91 ILE A O 1
ATOM 745 N N . ILE A 1 92 ? -9.822 -7.776 13.634 1.00 87.44 92 ILE A N 1
ATOM 746 C CA . ILE A 1 92 ? -10.306 -8.552 14.786 1.00 87.44 92 ILE A CA 1
ATOM 747 C C . ILE A 1 92 ? -10.845 -9.916 14.332 1.00 87.44 92 ILE A C 1
ATOM 749 O O . ILE A 1 92 ? -10.487 -10.946 14.899 1.00 87.44 92 ILE A O 1
ATOM 753 N N . SER A 1 93 ? -11.674 -9.940 13.283 1.00 89.38 93 SER A N 1
ATOM 754 C CA . SER A 1 93 ? -12.292 -11.175 12.781 1.00 89.38 93 SER A CA 1
ATOM 755 C C . SER A 1 93 ? -11.294 -12.169 12.183 1.00 89.38 93 SER A C 1
ATOM 757 O O . SER A 1 93 ? -11.556 -13.367 12.176 1.00 89.38 93 SER A O 1
ATOM 759 N N . SER A 1 94 ? -10.143 -11.686 11.705 1.00 87.19 94 SER A N 1
ATOM 760 C CA . SER A 1 94 ? -9.121 -12.517 11.065 1.00 87.19 94 SER A CA 1
ATOM 761 C C . SER A 1 94 ? -8.368 -13.426 12.041 1.00 87.19 94 SER A C 1
ATOM 763 O O . SER A 1 94 ? -7.722 -14.379 11.613 1.00 87.19 94 SER A O 1
ATOM 765 N N . GLY A 1 95 ? -8.404 -13.130 13.347 1.00 83.81 95 GLY A N 1
ATOM 766 C CA . GLY A 1 95 ? -7.647 -13.876 14.358 1.00 83.81 95 GLY A CA 1
ATOM 767 C C . GLY A 1 95 ? -6.123 -13.786 14.197 1.00 83.81 95 GLY A C 1
ATOM 768 O O . GLY A 1 95 ? -5.390 -14.569 14.808 1.00 83.81 95 GLY A O 1
ATOM 769 N N . ILE A 1 96 ? -5.628 -12.851 13.378 1.00 85.12 96 ILE A N 1
ATOM 770 C CA . ILE A 1 96 ? -4.198 -12.618 13.184 1.00 85.12 96 ILE A CA 1
ATOM 771 C C . ILE A 1 96 ? -3.597 -12.168 14.516 1.00 85.12 96 ILE A C 1
ATOM 773 O O . ILE A 1 96 ? -4.047 -11.197 15.109 1.00 85.12 96 ILE A O 1
ATOM 777 N N . LYS A 1 97 ? -2.556 -12.860 14.987 1.00 79.00 97 LYS A N 1
ATOM 778 C CA . LYS A 1 97 ? -1.887 -12.521 16.257 1.00 79.00 97 LYS A CA 1
ATOM 779 C C . LYS A 1 97 ? -0.984 -11.295 16.133 1.00 79.00 97 LYS A C 1
ATOM 781 O O . LYS A 1 97 ? -0.816 -10.547 17.095 1.00 79.00 97 LYS A O 1
ATOM 786 N N . PHE A 1 98 ? -0.412 -11.111 14.947 1.00 80.75 98 PHE A N 1
ATOM 787 C CA . PHE A 1 98 ? 0.613 -10.118 14.683 1.00 80.75 98 PHE A CA 1
ATOM 788 C C . PHE A 1 98 ? 0.462 -9.508 13.295 1.00 80.75 98 PHE A C 1
ATOM 790 O O . PHE A 1 98 ? 0.376 -10.229 12.301 1.00 80.75 98 PHE A O 1
ATOM 797 N N . LEU A 1 99 ? 0.480 -8.181 13.226 1.00 87.06 99 LEU A N 1
ATOM 798 C CA . LEU A 1 99 ? 0.389 -7.433 11.976 1.00 87.06 99 LEU A CA 1
ATOM 799 C C . LEU A 1 99 ? 1.640 -6.593 11.750 1.00 87.06 99 LEU A C 1
ATOM 801 O O . LEU A 1 99 ? 2.180 -6.005 12.680 1.00 87.06 99 LEU A O 1
ATOM 805 N N . SER A 1 100 ? 2.078 -6.507 10.501 1.00 90.00 100 SER A N 1
ATOM 806 C CA . SER A 1 100 ? 3.090 -5.547 10.068 1.00 90.00 100 SER A CA 1
ATOM 807 C C . SER A 1 100 ? 2.410 -4.314 9.463 1.00 90.00 100 SER A C 1
ATOM 809 O O . SER A 1 100 ? 1.241 -4.364 9.069 1.00 90.00 100 SER A O 1
ATOM 811 N N . GLY A 1 101 ? 3.139 -3.201 9.354 1.00 90.38 101 GLY A N 1
ATOM 812 C CA . GLY A 1 101 ? 2.666 -2.018 8.622 1.00 90.38 101 GLY A CA 1
ATOM 813 C C . GLY A 1 101 ? 2.188 -2.334 7.190 1.00 90.38 101 GLY A C 1
ATOM 814 O O . GLY A 1 101 ? 1.074 -1.938 6.847 1.00 90.38 101 GLY A O 1
ATOM 815 N N . PRO A 1 102 ? 2.964 -3.086 6.378 1.00 90.81 102 PRO A N 1
ATOM 816 C CA . PRO A 1 102 ? 2.534 -3.535 5.053 1.00 90.81 102 PRO A CA 1
ATOM 817 C C . PRO A 1 102 ? 1.221 -4.327 5.058 1.00 90.81 102 PRO A C 1
ATOM 819 O O . PRO A 1 102 ? 0.325 -3.984 4.294 1.00 90.81 102 PRO A O 1
ATOM 822 N N . HIS A 1 103 ? 1.045 -5.291 5.971 1.00 91.75 103 HIS A N 1
ATOM 823 C CA . HIS A 1 103 ? -0.206 -6.060 6.052 1.00 91.75 103 HIS A CA 1
ATOM 824 C C . HIS A 1 103 ? -1.411 -5.169 6.375 1.00 91.75 103 HIS A C 1
ATOM 826 O O . HIS A 1 103 ? -2.482 -5.330 5.797 1.00 91.75 103 HIS A O 1
ATOM 832 N N . ILE A 1 104 ? -1.255 -4.203 7.288 1.00 93.62 104 ILE A N 1
ATOM 833 C CA . ILE A 1 104 ? -2.330 -3.245 7.591 1.00 93.62 104 ILE A CA 1
ATOM 834 C C . ILE A 1 104 ? -2.679 -2.442 6.335 1.00 93.62 104 ILE A C 1
ATOM 836 O O . ILE A 1 104 ? -3.858 -2.272 6.033 1.00 93.62 104 ILE A O 1
ATOM 840 N N . ARG A 1 105 ? -1.671 -1.982 5.586 1.00 95.56 105 ARG A N 1
ATOM 841 C CA . ARG A 1 105 ? -1.877 -1.217 4.352 1.00 95.56 105 ARG A CA 1
ATOM 842 C C . ARG A 1 105 ? -2.621 -2.026 3.292 1.00 95.56 105 ARG A C 1
ATOM 844 O O . ARG A 1 105 ? -3.556 -1.504 2.699 1.00 95.56 105 ARG A O 1
ATOM 851 N N . GLU A 1 106 ? -2.269 -3.294 3.105 1.00 95.00 106 GLU A N 1
ATOM 852 C CA . GLU A 1 106 ? -2.965 -4.205 2.185 1.00 95.00 106 GLU A CA 1
ATOM 853 C C . GLU A 1 106 ? -4.447 -4.366 2.548 1.00 95.00 106 GLU A C 1
ATOM 855 O O . GLU A 1 106 ? -5.314 -4.252 1.680 1.00 95.00 106 GLU A O 1
ATOM 860 N N . ILE A 1 107 ? -4.758 -4.544 3.838 1.00 96.06 107 ILE A N 1
ATOM 861 C CA . ILE A 1 107 ? -6.146 -4.631 4.317 1.00 96.06 107 ILE A CA 1
ATOM 862 C C . ILE A 1 107 ? -6.898 -3.325 4.030 1.00 96.06 107 ILE A C 1
ATOM 864 O O . ILE A 1 107 ? -8.034 -3.367 3.561 1.00 96.06 107 ILE A O 1
ATOM 868 N N . VAL A 1 108 ? -6.280 -2.167 4.282 1.00 97.75 108 VAL A N 1
ATOM 869 C CA . VAL A 1 108 ? -6.892 -0.859 3.998 1.00 97.75 108 VAL A CA 1
ATOM 870 C C . VAL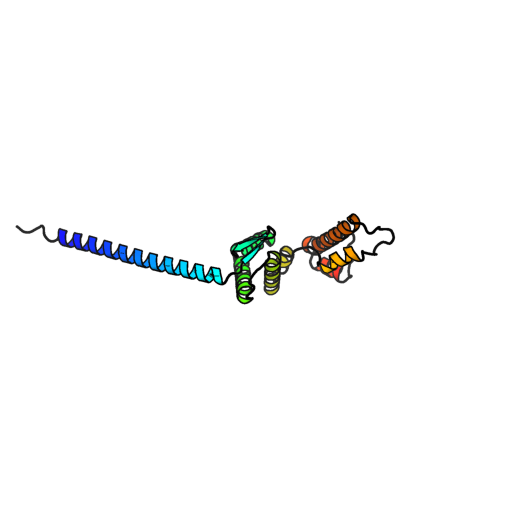 A 1 108 ? -7.148 -0.687 2.498 1.00 97.75 108 VAL A C 1
ATOM 872 O O . VAL A 1 108 ? -8.255 -0.310 2.126 1.00 97.75 108 VAL A O 1
ATOM 875 N N . CYS A 1 109 ? -6.185 -1.019 1.632 1.00 97.44 109 CYS A N 1
ATOM 876 C CA . CYS A 1 109 ? -6.365 -0.968 0.176 1.00 97.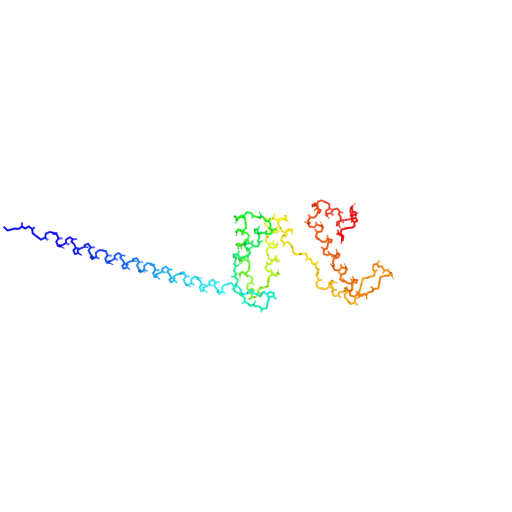44 109 CYS A CA 1
ATOM 877 C C . CYS A 1 109 ? -7.512 -1.870 -0.304 1.00 97.44 109 CYS A C 1
ATOM 879 O O . CYS A 1 109 ? -8.294 -1.460 -1.165 1.00 97.44 109 CYS A O 1
ATOM 881 N N . SER A 1 110 ? -7.637 -3.077 0.262 1.00 97.56 110 SER A N 1
ATOM 882 C CA . SER A 1 110 ? -8.757 -3.984 -0.025 1.00 97.56 110 SER A CA 1
ATOM 883 C C . SER A 1 110 ? -10.090 -3.330 0.329 1.00 97.56 110 SER A C 1
ATOM 885 O O . SER A 1 110 ? -10.997 -3.291 -0.496 1.00 97.56 110 SER A O 1
ATOM 887 N N . VAL A 1 111 ? -10.193 -2.749 1.529 1.00 97.88 111 VAL A N 1
ATOM 888 C CA . VAL A 1 111 ? -11.423 -2.092 1.990 1.00 97.88 111 VAL A CA 1
ATOM 889 C C . VAL A 1 111 ? -11.756 -0.857 1.149 1.00 97.88 111 VAL A C 1
ATOM 891 O O . VAL A 1 111 ? -12.914 -0.689 0.784 1.00 97.88 111 VAL A O 1
ATOM 894 N N . LEU A 1 112 ? -10.778 -0.016 0.796 1.00 97.94 112 LEU A N 1
ATOM 895 C CA . LEU A 1 112 ? -11.009 1.133 -0.092 1.00 97.94 112 LEU A CA 1
ATOM 896 C C . LEU A 1 112 ? -11.579 0.685 -1.447 1.00 97.94 112 LEU A C 1
ATOM 898 O O . LEU A 1 112 ? -12.565 1.256 -1.908 1.00 97.94 112 LEU A O 1
ATOM 902 N N . SER A 1 113 ? -11.027 -0.385 -2.032 1.00 96.50 113 SER A N 1
ATOM 903 C CA . SER A 1 113 ? -11.522 -0.955 -3.298 1.00 96.50 113 SER A CA 1
ATOM 904 C C . SER A 1 113 ? -12.955 -1.486 -3.161 1.00 96.50 113 SER A C 1
ATOM 906 O O . SER A 1 113 ? -13.824 -1.178 -3.972 1.00 96.50 113 SER A O 1
ATOM 908 N N . GLU A 1 114 ? -13.236 -2.243 -2.095 1.00 97.19 114 GLU A N 1
ATOM 909 C CA . GLU A 1 114 ? -14.572 -2.790 -1.800 1.00 97.19 114 GLU A CA 1
ATOM 910 C C . GLU A 1 114 ? -15.631 -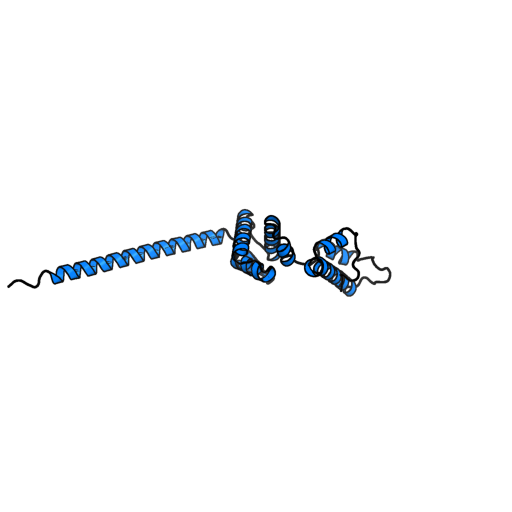1.706 -1.574 1.00 97.19 114 GLU A C 1
ATOM 912 O O . GLU A 1 114 ? -16.820 -1.962 -1.747 1.00 97.19 114 GLU A O 1
ATOM 917 N N . GLN A 1 115 ? -15.215 -0.515 -1.147 1.00 97.12 115 GLN A N 1
ATOM 918 C CA . GLN A 1 115 ? -16.083 0.640 -0.921 1.00 97.12 115 GLN A CA 1
ATOM 919 C C . GLN A 1 115 ? -16.074 1.631 -2.098 1.00 97.12 115 GLN A C 1
ATOM 921 O O . GLN A 1 115 ? -16.619 2.723 -1.970 1.00 97.12 115 GLN A O 1
ATOM 926 N N . HIS A 1 116 ? -15.497 1.245 -3.242 1.00 96.38 116 HIS A N 1
ATOM 927 C CA . HIS A 1 116 ? -15.444 2.033 -4.478 1.00 96.38 116 HIS A CA 1
ATOM 928 C C . HIS A 1 116 ? -14.640 3.346 -4.393 1.00 96.38 116 HIS A C 1
ATOM 930 O O . HIS A 1 116 ? -14.825 4.237 -5.220 1.00 96.38 116 HIS A O 1
ATOM 936 N N . PHE A 1 117 ? -13.700 3.446 -3.448 1.00 96.19 117 PHE A N 1
ATOM 937 C CA . PHE A 1 117 ? -12.729 4.544 -3.339 1.00 96.19 117 PHE A CA 1
ATOM 938 C C . PHE A 1 117 ? -11.468 4.240 -4.162 1.00 96.19 117 PHE A C 1
ATOM 940 O O . PHE A 1 117 ? -10.372 4.062 -3.624 1.00 96.19 117 PHE A O 1
ATOM 947 N N . GLU A 1 118 ? -11.632 4.076 -5.477 1.00 91.88 118 GLU A N 1
ATOM 948 C CA . GLU A 1 118 ? -10.549 3.621 -6.363 1.00 91.88 118 GLU A CA 1
ATOM 949 C C . GLU A 1 118 ? -9.415 4.643 -6.491 1.00 91.88 118 GLU A C 1
ATOM 951 O O . GLU A 1 118 ? -8.245 4.259 -6.536 1.00 91.88 118 GLU A O 1
ATOM 956 N N . ASP A 1 119 ? -9.725 5.939 -6.518 1.00 92.06 119 ASP A N 1
ATOM 957 C CA . ASP A 1 119 ? -8.697 6.974 -6.639 1.00 92.06 119 ASP A CA 1
ATOM 958 C C . ASP A 1 119 ? -7.891 7.100 -5.345 1.00 92.06 119 ASP A C 1
ATOM 960 O O . ASP A 1 119 ? -6.662 7.113 -5.374 1.00 92.06 119 ASP A O 1
ATOM 964 N N . GLU A 1 120 ? -8.545 7.060 -4.191 1.00 95.44 120 GLU A N 1
ATOM 965 C CA . GLU A 1 120 ? -7.884 7.042 -2.890 1.00 95.44 120 GLU A CA 1
ATOM 966 C C . GLU A 1 120 ? -7.080 5.767 -2.678 1.00 95.44 120 GLU A C 1
ATOM 968 O O . GLU A 1 120 ? -5.978 5.814 -2.131 1.00 95.44 120 GLU A O 1
ATOM 973 N N . ARG A 1 121 ? -7.582 4.628 -3.160 1.00 95.00 121 ARG A N 1
ATOM 974 C CA . ARG A 1 121 ? -6.838 3.370 -3.169 1.00 95.00 121 ARG A CA 1
ATOM 975 C C . ARG A 1 121 ? -5.559 3.484 -3.996 1.00 95.00 121 ARG A C 1
ATOM 977 O O . ARG A 1 121 ? -4.534 2.964 -3.551 1.00 95.00 121 ARG A O 1
ATOM 984 N N . LYS A 1 122 ? -5.558 4.179 -5.141 1.00 92.56 122 LYS A N 1
ATOM 985 C CA . LYS A 1 122 ? -4.314 4.458 -5.891 1.00 92.56 122 LYS A CA 1
ATOM 986 C C . LYS A 1 122 ? -3.332 5.269 -5.043 1.00 92.56 122 LYS A C 1
ATOM 988 O O . LYS A 1 122 ? -2.167 4.895 -4.960 1.00 92.56 122 LYS A O 1
ATOM 993 N N . LEU A 1 123 ? -3.796 6.315 -4.352 1.00 93.56 123 LEU A N 1
ATOM 994 C CA . LEU A 1 123 ? -2.947 7.139 -3.471 1.00 93.56 123 LEU A CA 1
ATOM 995 C C . LEU A 1 123 ? -2.389 6.351 -2.286 1.00 93.56 123 LEU A C 1
ATOM 997 O O . LEU A 1 123 ? -1.241 6.530 -1.886 1.00 93.56 123 LEU A O 1
ATOM 1001 N N . TYR A 1 124 ? -3.204 5.455 -1.740 1.00 95.62 124 TYR A N 1
ATOM 1002 C CA . TYR A 1 124 ? -2.833 4.594 -0.630 1.00 95.62 124 TYR A CA 1
ATOM 1003 C C . TYR A 1 124 ? -2.053 3.349 -1.075 1.00 95.62 124 TYR A C 1
ATOM 1005 O O . TYR A 1 124 ? -1.646 2.539 -0.245 1.00 95.62 124 TYR A O 1
ATOM 1013 N N . THR A 1 125 ? -1.797 3.158 -2.368 1.00 93.69 125 THR A N 1
ATOM 1014 C CA . THR A 1 125 ? -1.004 2.023 -2.846 1.00 93.69 125 THR A CA 1
ATOM 1015 C C . THR A 1 125 ? 0.474 2.245 -2.529 1.00 93.69 125 THR A C 1
ATOM 1017 O O . THR A 1 125 ? 0.973 3.369 -2.490 1.00 93.69 125 THR A O 1
ATOM 1020 N N . ARG A 1 126 ? 1.182 1.163 -2.203 1.00 92.69 126 ARG A N 1
ATOM 1021 C CA . ARG A 1 126 ? 2.639 1.179 -2.066 1.00 92.69 126 ARG A CA 1
ATOM 1022 C C . ARG A 1 126 ? 3.237 0.802 -3.415 1.00 92.69 126 ARG A C 1
ATOM 1024 O O . ARG A 1 126 ? 2.891 -0.253 -3.925 1.00 92.69 126 ARG A O 1
ATOM 1031 N N . ILE A 1 127 ? 4.149 1.625 -3.919 1.00 91.25 127 ILE A N 1
ATOM 1032 C CA . ILE A 1 127 ? 4.940 1.319 -5.114 1.00 91.25 127 ILE A CA 1
ATOM 1033 C C . ILE A 1 127 ? 6.179 0.498 -4.746 1.00 91.25 127 ILE A C 1
ATOM 1035 O O . ILE A 1 127 ? 6.782 0.711 -3.684 1.00 91.25 127 ILE A O 1
ATOM 1039 N N . GLY A 1 128 ? 6.538 -0.464 -5.588 1.00 90.50 128 GLY A N 1
ATOM 1040 C CA . GLY A 1 128 ? 7.637 -1.387 -5.328 1.00 90.50 128 GLY A CA 1
ATOM 1041 C C . GLY A 1 128 ? 7.683 -2.534 -6.326 1.00 90.50 128 GLY A C 1
ATOM 1042 O O . GLY A 1 128 ? 7.184 -2.438 -7.439 1.00 90.50 128 GLY A O 1
ATOM 1043 N N . MET A 1 129 ? 8.290 -3.648 -5.925 1.00 88.62 129 MET A N 1
ATOM 1044 C CA . MET A 1 129 ? 8.223 -4.866 -6.723 1.00 88.62 129 MET A CA 1
ATOM 1045 C C . MET A 1 129 ? 8.087 -6.112 -5.851 1.00 88.62 129 MET A C 1
ATOM 1047 O O . MET A 1 129 ? 8.533 -6.100 -4.697 1.00 88.62 129 MET A O 1
ATOM 1051 N N . PRO A 1 130 ? 7.479 -7.186 -6.381 1.00 90.62 130 PRO A N 1
ATOM 1052 C CA . PRO A 1 130 ? 7.455 -8.476 -5.710 1.00 90.62 130 PRO A CA 1
ATOM 1053 C C . PRO A 1 130 ? 8.869 -8.975 -5.402 1.00 90.62 130 PRO A C 1
ATOM 1055 O O . PRO A 1 130 ? 9.782 -8.823 -6.212 1.00 90.62 130 PRO A O 1
ATOM 1058 N N . LEU A 1 131 ? 9.038 -9.619 -4.242 1.00 91.00 131 LEU A N 1
ATOM 1059 C CA . LEU A 1 131 ? 10.332 -10.164 -3.817 1.00 91.00 131 LEU A CA 1
ATOM 1060 C C . LEU A 1 131 ? 10.908 -11.128 -4.862 1.00 91.00 131 LEU A C 1
ATOM 1062 O O . LEU A 1 131 ? 12.059 -10.981 -5.252 1.00 91.00 131 LEU A O 1
ATOM 1066 N N . MET A 1 132 ? 10.075 -12.044 -5.363 1.00 92.19 132 MET A N 1
ATOM 1067 C CA . MET A 1 132 ? 10.468 -13.019 -6.384 1.00 92.19 132 MET A CA 1
ATOM 1068 C C . MET A 1 132 ? 10.965 -12.357 -7.673 1.00 92.19 132 MET A C 1
ATOM 1070 O O . MET A 1 132 ? 11.920 -12.835 -8.280 1.00 92.19 132 MET A O 1
ATOM 1074 N N . ASP A 1 133 ? 10.332 -11.257 -8.092 1.00 89.06 133 ASP A N 1
ATOM 1075 C CA . ASP A 1 133 ? 10.733 -10.535 -9.301 1.00 89.06 133 ASP A CA 1
ATOM 1076 C C . ASP A 1 133 ? 12.099 -9.881 -9.088 1.00 89.06 133 ASP A C 1
ATOM 1078 O O . ASP A 1 133 ? 12.956 -9.942 -9.963 1.00 89.06 133 ASP A O 1
ATOM 1082 N N . TYR A 1 134 ? 12.333 -9.298 -7.908 1.00 90.06 134 TYR A N 1
ATOM 1083 C CA . TYR A 1 134 ? 13.634 -8.720 -7.575 1.00 90.06 134 TYR A CA 1
ATOM 1084 C C . TYR A 1 134 ? 14.731 -9.787 -7.490 1.00 90.06 134 TYR A C 1
ATOM 1086 O O . TYR A 1 134 ? 15.806 -9.609 -8.059 1.00 90.06 134 TYR A O 1
ATOM 1094 N N . GLU A 1 135 ? 14.457 -10.919 -6.840 1.00 90.88 135 GLU A N 1
ATOM 1095 C CA . GLU A 1 135 ? 15.381 -12.058 -6.763 1.00 90.88 135 GLU A CA 1
ATOM 1096 C C . GLU A 1 135 ? 15.721 -12.603 -8.153 1.00 90.88 135 GLU A C 1
ATOM 1098 O O . GLU A 1 135 ? 16.886 -12.859 -8.446 1.00 90.88 135 GLU A O 1
ATOM 1103 N N . ALA A 1 136 ? 14.744 -12.687 -9.059 1.00 87.44 136 ALA A N 1
ATOM 1104 C CA . ALA A 1 136 ? 14.999 -13.097 -10.435 1.00 87.44 136 ALA A CA 1
ATOM 1105 C C . ALA A 1 136 ? 15.978 -12.153 -11.156 1.00 87.44 136 ALA A C 1
ATOM 1107 O O . ALA A 1 136 ? 16.844 -12.627 -11.895 1.00 87.44 136 ALA A O 1
ATOM 1108 N N . ILE A 1 137 ? 15.886 -10.840 -10.919 1.00 86.25 137 ILE A N 1
ATOM 1109 C CA . ILE A 1 137 ? 16.833 -9.852 -11.463 1.00 86.25 137 ILE A CA 1
ATOM 1110 C C . ILE A 1 137 ? 18.225 -10.043 -10.855 1.00 86.25 137 ILE A C 1
ATOM 1112 O O . ILE A 1 137 ? 19.215 -9.944 -11.574 1.00 86.25 137 ILE A O 1
ATOM 1116 N N . LEU A 1 138 ? 18.315 -10.337 -9.558 1.00 85.56 138 LEU A N 1
ATOM 1117 C CA . LEU A 1 138 ? 19.593 -10.588 -8.888 1.00 85.56 138 LEU A CA 1
ATOM 1118 C C . LEU A 1 138 ? 20.289 -11.852 -9.407 1.00 85.56 138 LEU A C 1
ATOM 1120 O O . LEU A 1 138 ? 21.500 -11.845 -9.613 1.00 85.56 138 LEU A O 1
ATOM 1124 N N . GLU A 1 139 ? 19.535 -12.934 -9.596 1.00 85.69 139 GLU A N 1
ATOM 1125 C CA . GLU A 1 139 ? 20.089 -14.254 -9.913 1.00 85.69 139 GLU A CA 1
ATOM 1126 C C . GLU A 1 139 ? 20.337 -14.464 -11.406 1.00 85.69 139 GLU A C 1
ATOM 1128 O O . GLU A 1 139 ? 21.380 -14.979 -11.808 1.00 85.69 139 GLU A O 1
ATOM 1133 N N . LYS A 1 140 ? 19.345 -14.123 -12.233 1.00 80.81 140 LYS A N 1
ATOM 1134 C CA . LYS A 1 140 ? 19.360 -14.391 -13.680 1.00 80.81 140 LYS A CA 1
ATOM 1135 C C . LYS A 1 140 ? 19.764 -13.163 -14.470 1.00 80.81 140 LYS A C 1
ATOM 1137 O O . LYS A 1 140 ? 20.270 -13.290 -15.585 1.00 80.81 140 LYS A O 1
ATOM 1142 N N . GLY A 1 141 ? 19.520 -11.990 -13.892 1.00 70.69 141 GLY A N 1
ATOM 1143 C CA . GLY A 1 141 ? 19.674 -10.739 -14.591 1.00 70.69 141 GLY A CA 1
ATOM 1144 C C . GLY A 1 141 ? 18.609 -10.503 -15.661 1.00 70.69 141 GLY A C 1
ATOM 1145 O O . GLY A 1 141 ? 17.794 -11.372 -15.975 1.00 70.69 141 GLY A O 1
ATOM 1146 N N . ILE A 1 142 ? 18.606 -9.296 -16.222 1.00 70.44 142 ILE A N 1
ATOM 1147 C CA . ILE A 1 142 ? 17.677 -8.889 -17.278 1.00 70.44 142 ILE A CA 1
ATOM 1148 C C . ILE A 1 142 ? 18.442 -8.790 -18.592 1.00 70.44 142 ILE A C 1
ATOM 1150 O O . ILE A 1 142 ? 19.412 -8.045 -18.701 1.00 70.44 142 ILE A O 1
ATOM 1154 N N . ASN A 1 143 ? 17.984 -9.523 -19.605 1.00 65.44 143 ASN A N 1
ATOM 1155 C CA . ASN A 1 143 ? 18.616 -9.567 -20.922 1.00 65.44 143 ASN A CA 1
ATOM 1156 C C . ASN A 1 143 ? 17.870 -8.670 -21.929 1.00 65.44 143 ASN A C 1
ATOM 1158 O O . ASN A 1 143 ? 17.523 -9.098 -23.026 1.00 65.44 143 ASN A O 1
ATOM 1162 N N . GLU A 1 144 ? 17.552 -7.436 -21.523 1.00 64.75 144 GLU A N 1
ATOM 1163 C CA . GLU A 1 144 ? 16.905 -6.447 -22.403 1.00 64.75 144 GLU A CA 1
ATOM 1164 C C . GLU A 1 144 ? 17.918 -5.737 -23.313 1.00 64.75 144 GLU A C 1
ATOM 1166 O O . GLU A 1 144 ? 17.548 -5.237 -24.374 1.00 64.75 144 GLU A O 1
ATOM 1171 N N . ASN A 1 145 ? 19.202 -5.713 -22.939 1.0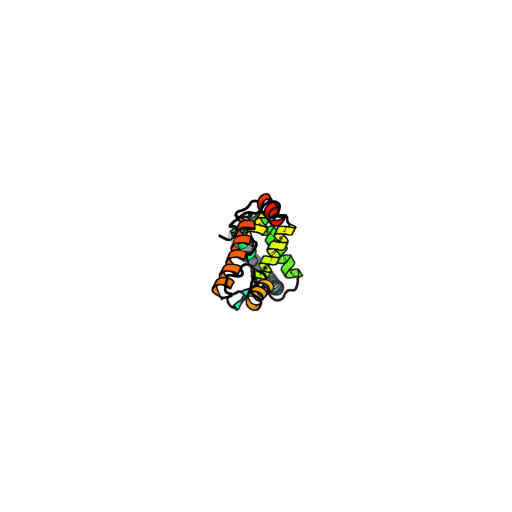0 63.16 145 ASN A N 1
ATOM 1172 C CA . ASN A 1 145 ? 20.249 -5.074 -23.726 1.00 63.16 145 ASN A CA 1
ATOM 1173 C C . ASN A 1 145 ? 21.539 -5.902 -23.699 1.00 63.16 145 ASN A C 1
ATOM 1175 O O . ASN A 1 145 ? 22.188 -6.012 -22.663 1.00 63.16 145 ASN A O 1
ATOM 1179 N N . ALA A 1 146 ? 21.938 -6.435 -24.857 1.00 61.53 146 ALA A N 1
ATOM 1180 C CA . ALA A 1 146 ? 23.144 -7.257 -25.002 1.00 61.53 146 ALA A CA 1
ATOM 1181 C C . ALA A 1 146 ? 24.451 -6.507 -24.672 1.00 61.53 146 ALA A C 1
ATOM 1183 O O . ALA A 1 146 ? 25.487 -7.139 -24.490 1.00 61.53 146 ALA A O 1
ATOM 1184 N N . ASN A 1 147 ? 24.402 -5.172 -24.599 1.00 60.00 147 ASN A N 1
ATOM 1185 C CA . ASN A 1 147 ? 25.547 -4.318 -24.284 1.00 60.00 147 ASN A CA 1
ATOM 1186 C C . ASN A 1 147 ? 25.635 -3.927 -22.799 1.00 60.00 147 ASN A C 1
ATOM 1188 O O . ASN A 1 147 ? 26.541 -3.181 -22.433 1.00 60.00 147 ASN A O 1
ATOM 1192 N N . GLN A 1 148 ? 24.677 -4.337 -21.961 1.00 66.88 148 GLN A N 1
ATOM 1193 C CA . GLN A 1 148 ? 24.635 -3.933 -20.559 1.00 66.88 148 GLN A CA 1
ATOM 1194 C C . GLN A 1 148 ? 25.178 -5.041 -19.659 1.00 66.88 148 GLN A C 1
ATOM 1196 O O . GLN A 1 148 ? 24.591 -6.117 -19.554 1.00 66.88 148 GLN A O 1
ATOM 1201 N N . ASP A 1 149 ? 26.275 -4.748 -18.962 1.00 69.44 149 ASP A N 1
ATOM 1202 C CA . ASP A 1 149 ? 26.823 -5.659 -17.966 1.00 69.44 149 ASP A CA 1
ATOM 1203 C C . ASP A 1 149 ? 25.896 -5.762 -16.746 1.00 69.44 149 ASP A C 1
ATOM 1205 O O . ASP A 1 149 ? 25.407 -4.764 -16.194 1.00 69.44 149 ASP A O 1
ATOM 1209 N N . MET A 1 150 ? 25.681 -6.999 -16.299 1.00 72.75 150 MET A N 1
ATOM 1210 C CA . MET A 1 150 ? 24.917 -7.305 -15.095 1.00 72.75 150 MET A CA 1
ATOM 1211 C C . MET A 1 150 ? 25.766 -6.994 -13.862 1.00 72.75 150 MET A C 1
ATOM 1213 O O . MET A 1 150 ? 26.530 -7.825 -13.375 1.00 72.75 150 MET A O 1
ATOM 1217 N N . ASN A 1 151 ? 25.663 -5.766 -13.372 1.00 83.06 151 ASN A N 1
ATOM 1218 C CA . ASN A 1 151 ? 26.337 -5.319 -12.162 1.00 83.06 151 ASN A CA 1
ATOM 1219 C C . ASN A 1 151 ? 25.310 -4.747 -11.159 1.00 83.06 151 ASN A C 1
ATOM 1221 O O . ASN A 1 151 ? 24.150 -4.513 -11.520 1.00 83.06 151 ASN A O 1
ATOM 1225 N N . PRO A 1 152 ? 25.698 -4.526 -9.890 1.00 84.69 152 PRO A N 1
ATOM 1226 C CA . PRO A 1 152 ? 24.785 -3.993 -8.879 1.00 84.69 152 PRO A CA 1
ATOM 1227 C C . PRO A 1 152 ? 24.142 -2.650 -9.257 1.00 84.69 152 PRO A C 1
ATOM 1229 O O . PRO A 1 152 ? 23.000 -2.391 -8.889 1.00 84.69 152 PRO A O 1
ATOM 1232 N N . GLU A 1 153 ? 24.843 -1.806 -10.018 1.00 85.38 153 GLU A N 1
ATOM 1233 C CA . GLU A 1 153 ? 24.324 -0.522 -10.496 1.00 85.38 153 GLU A CA 1
ATOM 1234 C C . GLU A 1 153 ? 23.207 -0.714 -11.531 1.00 85.38 153 GLU A C 1
ATOM 1236 O O . GLU A 1 153 ? 22.142 -0.112 -11.403 1.00 85.38 153 GLU A O 1
ATOM 1241 N N . SER A 1 154 ? 23.394 -1.628 -12.485 1.00 85.06 154 SER A N 1
ATOM 1242 C CA . SER A 1 154 ? 22.372 -2.044 -13.447 1.00 85.06 154 SER A CA 1
ATOM 1243 C C . SER A 1 154 ? 21.127 -2.569 -12.735 1.00 85.06 154 SER A C 1
ATOM 1245 O O . SER A 1 154 ? 20.017 -2.156 -13.060 1.00 85.06 154 SER A O 1
ATOM 1247 N N . ILE A 1 155 ? 21.292 -3.441 -11.737 1.00 85.56 155 ILE A N 1
ATOM 1248 C CA . ILE A 1 155 ? 20.181 -3.999 -10.947 1.00 85.56 155 ILE A CA 1
ATOM 1249 C C . ILE A 1 155 ? 19.416 -2.886 -10.217 1.00 85.56 155 ILE A C 1
ATOM 1251 O O . ILE A 1 155 ? 18.187 -2.836 -10.285 1.00 85.56 155 ILE A O 1
ATOM 1255 N N . HIS A 1 156 ? 20.126 -1.971 -9.550 1.00 87.44 156 HIS A N 1
ATOM 1256 C CA . HIS A 1 156 ? 19.500 -0.819 -8.901 1.00 87.44 156 HIS A CA 1
ATOM 1257 C C . HIS A 1 156 ? 18.750 0.065 -9.900 1.00 87.44 156 HIS A C 1
ATOM 1259 O O . HIS A 1 156 ? 17.630 0.485 -9.614 1.00 87.44 156 HIS A O 1
ATOM 1265 N N . HIS A 1 157 ? 19.329 0.313 -11.074 1.00 88.12 157 HIS A N 1
ATOM 1266 C CA . HIS A 1 157 ? 18.690 1.081 -12.138 1.00 88.12 157 HIS A CA 1
ATOM 1267 C C . HIS A 1 157 ? 17.396 0.409 -12.624 1.00 88.12 157 HIS A C 1
ATOM 1269 O O . HIS A 1 157 ? 16.376 1.073 -12.779 1.00 88.12 157 HIS A O 1
ATOM 1275 N N . TRP A 1 158 ? 17.387 -0.917 -12.789 1.00 86.88 158 TRP A N 1
ATOM 1276 C CA . TRP A 1 158 ? 16.180 -1.672 -13.142 1.00 86.88 158 TRP A CA 1
ATOM 1277 C C . TRP A 1 158 ? 15.080 -1.574 -12.087 1.00 86.88 158 TRP A C 1
ATOM 1279 O O . TRP A 1 158 ? 13.923 -1.316 -12.427 1.00 86.88 158 TRP A O 1
ATOM 1289 N N . ALA A 1 159 ? 15.431 -1.743 -10.812 1.00 88.50 159 ALA A N 1
ATOM 1290 C CA . ALA A 1 159 ? 14.474 -1.611 -9.719 1.00 88.50 159 ALA A CA 1
ATOM 1291 C C . ALA A 1 159 ? 13.907 -0.185 -9.633 1.00 88.50 159 ALA A C 1
ATOM 1293 O O . ALA A 1 159 ? 12.696 -0.012 -9.500 1.00 88.50 159 ALA A O 1
ATOM 1294 N N . ALA A 1 160 ? 14.762 0.834 -9.773 1.00 89.81 160 ALA A N 1
ATOM 1295 C CA . ALA A 1 160 ? 14.346 2.233 -9.791 1.00 89.81 160 ALA A CA 1
ATOM 1296 C C . ALA A 1 160 ? 13.390 2.521 -10.956 1.00 89.81 160 ALA A C 1
ATOM 1298 O O . ALA A 1 160 ? 12.312 3.064 -10.734 1.00 89.81 160 ALA A O 1
ATOM 1299 N N . ASN A 1 161 ? 13.725 2.067 -12.165 1.00 89.50 161 ASN A N 1
ATOM 1300 C CA . ASN A 1 161 ? 12.871 2.213 -13.342 1.00 89.50 161 ASN A CA 1
ATOM 1301 C C . ASN A 1 161 ? 11.487 1.597 -13.136 1.00 89.50 161 ASN A C 1
ATOM 1303 O O . ASN A 1 161 ? 10.486 2.205 -13.501 1.00 89.50 161 ASN A O 1
ATOM 1307 N N . ARG A 1 162 ? 11.418 0.407 -12.524 1.00 89.00 162 ARG A N 1
ATOM 1308 C CA . ARG A 1 162 ? 10.140 -0.262 -12.259 1.00 89.00 162 ARG A CA 1
ATOM 1309 C C . ARG A 1 162 ? 9.259 0.544 -11.307 1.00 89.00 162 ARG A C 1
ATOM 1311 O O . ARG A 1 162 ? 8.048 0.605 -11.514 1.00 89.00 162 ARG A O 1
ATOM 1318 N N . ILE A 1 163 ? 9.870 1.153 -10.291 1.00 91.44 163 ILE A N 1
ATOM 1319 C CA . ILE A 1 163 ? 9.192 2.022 -9.324 1.00 91.44 163 ILE A CA 1
ATOM 1320 C C . ILE A 1 163 ? 8.725 3.317 -10.001 1.00 91.44 163 ILE A C 1
ATOM 1322 O O . ILE A 1 163 ? 7.584 3.726 -9.785 1.00 91.44 163 ILE A O 1
ATOM 1326 N N . SER A 1 164 ? 9.567 3.942 -10.832 1.00 92.00 164 SER A N 1
ATOM 1327 C CA . SER A 1 164 ? 9.209 5.139 -11.606 1.00 92.00 164 SER A CA 1
ATOM 1328 C C . SER A 1 164 ? 8.036 4.873 -12.551 1.00 92.00 164 SER A C 1
ATOM 1330 O O . SER A 1 164 ? 7.065 5.629 -12.533 1.00 92.00 164 SER A O 1
ATOM 1332 N N . ASP A 1 165 ? 8.069 3.754 -13.283 1.00 90.19 165 ASP A N 1
ATOM 1333 C CA . ASP A 1 165 ? 6.984 3.332 -14.178 1.00 90.19 165 ASP A CA 1
ATOM 1334 C C . ASP A 1 165 ? 5.659 3.182 -13.413 1.00 90.19 165 ASP A C 1
ATOM 1336 O O . ASP A 1 165 ? 4.613 3.671 -13.846 1.00 90.19 165 ASP A O 1
ATOM 1340 N N . GLU A 1 166 ? 5.687 2.527 -12.248 1.00 90.69 166 GLU A N 1
ATOM 1341 C CA . GLU A 1 166 ? 4.493 2.345 -11.418 1.00 90.69 166 GLU A CA 1
ATOM 1342 C C . GLU A 1 166 ? 3.966 3.679 -10.871 1.00 90.69 166 GLU A C 1
ATOM 1344 O O . GLU A 1 166 ? 2.759 3.935 -10.903 1.00 90.69 166 GLU A O 1
ATOM 1349 N N . TYR A 1 167 ? 4.858 4.565 -10.424 1.00 91.81 167 TYR A N 1
ATOM 1350 C CA . TYR A 1 167 ? 4.484 5.906 -9.982 1.00 91.81 167 TYR A CA 1
ATOM 1351 C C . TYR A 1 167 ? 3.836 6.717 -11.110 1.00 91.81 167 TYR A C 1
ATOM 1353 O O . TYR A 1 167 ? 2.797 7.345 -10.893 1.00 91.81 167 TYR A O 1
ATOM 1361 N N . ALA A 1 168 ? 4.403 6.682 -12.316 1.00 91.25 168 ALA A N 1
ATOM 1362 C CA . ALA A 1 168 ? 3.864 7.396 -13.464 1.00 91.25 168 ALA A CA 1
ATOM 1363 C C . ALA A 1 168 ? 2.445 6.917 -13.807 1.00 91.25 168 ALA A C 1
ATOM 1365 O O . ALA A 1 168 ? 1.537 7.741 -13.948 1.00 91.25 168 ALA A O 1
ATOM 1366 N N . LEU A 1 169 ? 2.225 5.599 -13.831 1.00 89.38 169 LEU A N 1
ATOM 1367 C CA . LEU A 1 169 ? 0.914 4.993 -14.095 1.00 89.38 169 LEU A CA 1
ATOM 1368 C C . LEU A 1 169 ? -0.141 5.326 -13.036 1.00 89.38 169 LEU A C 1
ATOM 1370 O O . LEU A 1 169 ? -1.326 5.427 -13.361 1.00 89.38 169 LEU A O 1
ATOM 1374 N N . LEU A 1 170 ? 0.266 5.459 -11.772 1.00 89.44 170 LEU A N 1
ATOM 1375 C CA . LEU A 1 170 ? -0.655 5.733 -10.669 1.00 89.44 170 LEU A CA 1
ATOM 1376 C C . LEU A 1 170 ? -0.921 7.224 -10.456 1.00 89.44 170 LEU A C 1
ATOM 1378 O O . LEU A 1 170 ? -1.997 7.571 -9.964 1.00 89.44 170 LEU A O 1
ATOM 1382 N N . ARG A 1 171 ? 0.052 8.095 -10.756 1.00 88.62 171 ARG A N 1
ATOM 1383 C CA . ARG A 1 171 ? 0.020 9.497 -10.317 1.00 88.62 171 ARG A CA 1
ATOM 1384 C C . ARG A 1 171 ? 0.136 10.537 -11.422 1.00 88.62 171 ARG A C 1
ATOM 1386 O O . ARG A 1 171 ? -0.391 11.633 -11.238 1.00 88.62 171 ARG A O 1
ATOM 1393 N N . ILE A 1 172 ? 0.846 10.240 -12.504 1.00 90.12 172 ILE A N 1
ATOM 1394 C CA . ILE A 1 172 ? 1.087 11.205 -13.585 1.00 90.12 172 ILE A CA 1
ATOM 1395 C C . ILE A 1 172 ? 0.012 11.061 -14.658 1.00 90.12 172 ILE A C 1
ATOM 1397 O O . ILE A 1 172 ? -0.561 12.056 -15.095 1.00 90.12 172 ILE A O 1
ATOM 1401 N N . LEU A 1 173 ? -0.265 9.822 -15.052 1.00 88.94 173 LEU A N 1
ATOM 1402 C CA . LEU A 1 173 ? -1.238 9.498 -16.082 1.00 88.94 173 LEU A CA 1
ATOM 1403 C C . LEU A 1 173 ? -2.659 9.468 -15.524 1.00 88.94 173 LEU A C 1
ATOM 1405 O O . LEU A 1 173 ? -2.898 9.095 -14.370 1.00 88.94 173 LEU A O 1
ATOM 1409 N N . ASN A 1 174 ? -3.624 9.827 -16.366 1.00 89.44 174 ASN A N 1
ATOM 1410 C CA . ASN A 1 174 ? -5.027 9.623 -16.036 1.00 89.44 174 ASN A CA 1
ATOM 1411 C C . ASN A 1 174 ? -5.442 8.150 -16.234 1.00 89.44 174 ASN A C 1
ATOM 1413 O O 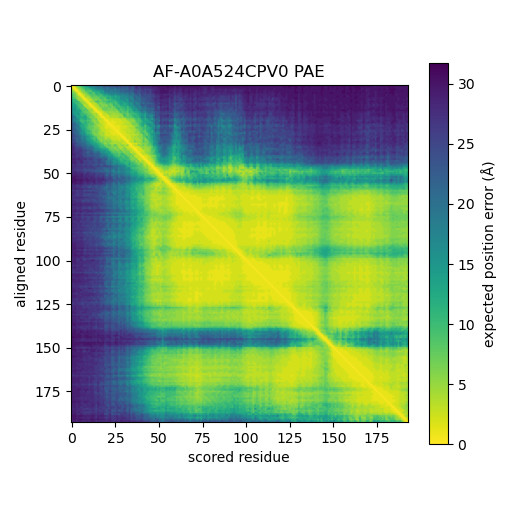. ASN A 1 174 ? -4.742 7.349 -16.853 1.00 89.44 174 ASN A O 1
ATOM 1417 N N . SER A 1 175 ? -6.611 7.774 -15.707 1.00 86.50 175 SER A N 1
ATOM 1418 C CA . SER A 1 175 ? -7.074 6.378 -15.731 1.00 86.50 175 SER A CA 1
ATOM 1419 C C . SER A 1 175 ? -7.221 5.789 -17.140 1.00 86.50 175 SER A C 1
ATOM 1421 O O . SER A 1 175 ? -7.108 4.572 -17.288 1.00 86.50 175 SER A O 1
ATOM 1423 N N . GLU A 1 176 ? -7.516 6.605 -18.153 1.00 90.38 176 GLU A N 1
ATOM 1424 C CA . GLU A 1 176 ? -7.659 6.147 -19.539 1.00 90.38 176 GLU A CA 1
ATOM 1425 C C . GLU A 1 176 ? -6.290 5.947 -20.189 1.00 90.38 176 GLU A C 1
ATOM 1427 O O . GLU A 1 176 ? -6.045 4.891 -20.768 1.00 90.38 176 GLU A O 1
ATOM 1432 N N . GLU A 1 177 ? -5.373 6.899 -20.011 1.00 90.38 177 GLU A N 1
ATOM 1433 C CA . GLU A 1 177 ? -3.987 6.821 -20.487 1.00 90.38 177 GLU A CA 1
ATOM 1434 C C . GLU A 1 177 ? -3.257 5.614 -19.897 1.00 90.38 177 GLU A C 1
ATOM 1436 O O . GLU A 1 177 ? -2.654 4.836 -20.637 1.00 90.38 177 GLU A O 1
ATOM 1441 N N . SER A 1 178 ? -3.359 5.403 -18.580 1.00 88.06 178 SER A N 1
ATOM 1442 C CA . SER A 1 178 ? -2.743 4.248 -17.921 1.00 88.06 178 SER A CA 1
ATOM 1443 C C . SER A 1 178 ? -3.291 2.934 -18.464 1.00 88.06 178 SER A C 1
ATOM 1445 O O . SER A 1 178 ? -2.527 2.004 -18.709 1.00 88.06 178 SER A O 1
ATOM 1447 N N . LYS A 1 179 ? -4.608 2.840 -18.692 1.00 88.69 179 LYS A N 1
ATOM 1448 C CA . LYS A 1 179 ? -5.226 1.637 -19.270 1.00 88.69 179 LYS A CA 1
ATOM 1449 C C . LYS A 1 179 ? -4.764 1.408 -20.700 1.00 88.69 179 LYS A C 1
ATOM 1451 O O . LYS A 1 179 ? -4.310 0.312 -21.003 1.00 88.69 179 LYS A O 1
ATOM 1456 N N . ALA A 1 180 ? -4.846 2.425 -21.551 1.00 91.88 180 ALA A N 1
ATOM 1457 C CA . ALA A 1 180 ? -4.412 2.341 -22.939 1.00 91.88 180 ALA A CA 1
ATOM 1458 C C . ALA A 1 180 ? -2.931 1.933 -23.028 1.00 91.88 180 ALA A C 1
ATOM 1460 O O . ALA A 1 180 ? -2.562 1.118 -23.871 1.00 91.88 180 ALA A O 1
ATOM 1461 N N . HIS A 1 181 ? -2.091 2.432 -22.115 1.00 89.44 181 HIS A N 1
ATOM 1462 C CA . HIS A 1 181 ? -0.694 2.024 -22.037 1.00 89.44 181 HIS A CA 1
ATOM 1463 C C . HIS A 1 181 ? -0.525 0.551 -21.652 1.00 89.44 181 HIS A C 1
ATOM 1465 O O . HIS A 1 181 ? 0.203 -0.186 -22.316 1.00 89.44 181 HIS A O 1
ATOM 1471 N N . LEU A 1 182 ? -1.229 0.104 -20.610 1.00 87.50 182 LEU A N 1
ATOM 1472 C CA . LEU A 1 182 ? -1.165 -1.276 -20.125 1.00 87.50 182 LEU A CA 1
ATOM 1473 C C . LEU A 1 182 ? -1.748 -2.295 -21.118 1.00 87.50 182 LEU A C 1
ATOM 1475 O O . LEU A 1 182 ? -1.266 -3.424 -21.170 1.00 87.50 182 LEU A O 1
ATOM 1479 N N . TYR A 1 183 ? -2.759 -1.914 -21.905 1.00 91.94 183 TYR A N 1
ATOM 1480 C CA . TYR A 1 183 ? -3.339 -2.760 -22.955 1.00 91.94 183 TYR A CA 1
ATOM 1481 C C . TYR A 1 183 ? -2.529 -2.764 -24.258 1.00 91.94 183 TYR A C 1
ATOM 1483 O O . TYR A 1 183 ? -2.759 -3.620 -25.111 1.00 91.94 183 TYR A O 1
ATOM 1491 N N . GLY A 1 184 ? -1.558 -1.857 -24.400 1.00 88.88 184 GLY A N 1
ATOM 1492 C CA . GLY A 1 184 ? -0.741 -1.724 -25.606 1.00 88.88 184 GLY A CA 1
ATOM 1493 C C . GLY A 1 184 ? -1.393 -0.899 -26.720 1.00 88.88 184 GLY A C 1
ATOM 1494 O O . GLY A 1 184 ? -0.872 -0.885 -27.833 1.00 88.88 184 GLY A O 1
ATOM 1495 N N . ASP A 1 185 ? -2.488 -0.190 -26.431 1.00 92.38 185 ASP A N 1
ATOM 1496 C CA . ASP A 1 185 ? -3.133 0.735 -27.372 1.00 92.38 185 ASP A CA 1
ATOM 1497 C C . ASP A 1 185 ? -2.253 1.968 -27.627 1.00 92.38 185 ASP A C 1
ATOM 1499 O O . ASP A 1 185 ? -2.204 2.496 -28.740 1.00 92.38 185 ASP A O 1
ATOM 1503 N N . ILE A 1 186 ? -1.530 2.417 -26.593 1.00 88.00 186 ILE A N 1
ATOM 1504 C CA . ILE A 1 186 ? -0.525 3.481 -26.683 1.00 88.00 186 ILE A CA 1
ATOM 1505 C C . ILE A 1 186 ? 0.779 3.048 -26.011 1.00 88.00 186 ILE A C 1
ATOM 1507 O O . ILE A 1 186 ? 0.787 2.349 -25.002 1.00 88.00 186 ILE A O 1
ATOM 1511 N N . HIS A 1 187 ? 1.914 3.516 -26.520 1.00 86.12 187 HIS A N 1
ATOM 1512 C CA . HIS A 1 187 ? 3.201 3.324 -25.858 1.00 86.12 187 HIS A CA 1
ATOM 1513 C C . HIS A 1 187 ? 3.783 4.680 -25.469 1.00 86.12 187 HIS A C 1
ATOM 1515 O O . HIS A 1 187 ? 4.198 5.455 -26.329 1.00 86.12 187 HIS A O 1
ATOM 1521 N N . ILE A 1 188 ? 3.784 4.980 -24.169 1.00 83.94 188 ILE A N 1
ATOM 1522 C CA . ILE A 1 188 ? 4.345 6.221 -23.641 1.00 83.94 188 ILE A CA 1
ATOM 1523 C C . ILE A 1 188 ? 5.829 5.981 -23.384 1.00 83.94 188 ILE A C 1
ATOM 1525 O O . ILE A 1 188 ? 6.210 5.157 -22.553 1.00 83.94 188 ILE A O 1
ATOM 1529 N N . HIS A 1 189 ? 6.671 6.689 -24.129 1.00 80.19 189 HIS A N 1
ATOM 1530 C CA . HIS A 1 189 ? 8.111 6.635 -23.928 1.00 80.19 189 HIS A CA 1
ATOM 1531 C C . HIS A 1 189 ? 8.514 7.347 -22.630 1.00 80.19 189 HIS A C 1
ATOM 1533 O O . HIS A 1 189 ? 7.893 8.330 -22.237 1.00 80.19 189 HIS A O 1
ATOM 1539 N N . MET A 1 190 ? 9.610 6.884 -22.018 1.00 76.12 190 MET A N 1
ATOM 1540 C CA . MET A 1 190 ? 10.259 7.518 -20.860 1.00 76.12 190 MET A CA 1
ATOM 1541 C C . MET A 1 190 ? 9.427 7.575 -19.566 1.00 76.12 190 MET A C 1
ATOM 1543 O O . MET A 1 190 ? 9.673 8.438 -18.737 1.00 76.12 190 MET A O 1
ATOM 1547 N N . LEU A 1 191 ? 8.514 6.625 -19.328 1.00 76.81 191 LEU A N 1
ATOM 1548 C CA . LEU A 1 191 ? 7.838 6.491 -18.019 1.00 76.81 191 LEU A CA 1
ATOM 1549 C C . LEU A 1 191 ? 8.804 6.200 -16.849 1.00 76.81 191 LEU A C 1
ATOM 1551 O O . LEU A 1 191 ? 8.458 6.398 -15.686 1.00 76.81 191 LEU A O 1
ATOM 1555 N N . ARG A 1 192 ? 10.031 5.776 -17.175 1.00 68.62 192 ARG A N 1
ATOM 1556 C CA . ARG A 1 192 ? 11.087 5.382 -16.236 1.00 68.62 192 ARG A CA 1
ATOM 1557 C C . ARG A 1 192 ? 11.863 6.564 -15.632 1.00 68.62 192 ARG A C 1
ATOM 1559 O O . ARG A 1 192 ? 12.670 6.322 -14.735 1.00 68.62 192 ARG A O 1
ATOM 1566 N N . TYR A 1 193 ? 11.644 7.797 -16.109 1.00 60.88 193 TYR A N 1
ATOM 1567 C CA . TYR A 1 193 ? 12.438 8.992 -15.777 1.00 60.88 193 TYR A CA 1
ATOM 1568 C C . TYR A 1 193 ? 11.624 10.116 -15.133 1.00 60.88 193 TYR A C 1
ATOM 1570 O O . TYR A 1 193 ? 10.532 10.438 -15.650 1.00 60.88 193 TYR A O 1
#

Secondary structure (DSSP, 8-state):
---SHHHHHHHHHHHHHHHHHHHHHHHHHHHHHHHHHHHHHHHHHHSPEEE-TTS-EEE--HHHHHHHHHHHH---HHHHHHHHHHHHHHHHHTT-SEEEHHHHHHHHHHHHHHTT-HHHHHHTPPP---HHHHHHHHHT---S-TT----HHHHHHHHHHHHHHHHIIIIIS-HHHHHHHHHTS---TTTT-

Sequence (193 aa):
MNGLLPRLLSFENNCKKKGFIMELVSKVNEKKSKSEEFQSKYLKNLLPQVFRTEGDMVNFDPRKIKQSIIKETHLDSESADKITEIVVRRIISSGIKFLSGPHIREIVCSVLSEQHFEDERKLYTRIGMPLMDYEAILEKGINENANQDMNPESIHHWAANRISDEYALLRILNSEESKAHLYGDIHIHMLRY